Protein AF-A0A9Q5ZB01-F1 (afdb_monomer)

Secondary structure (DSSP, 8-state):
------TT----TT-S--TT-EEEEEEEEEEEEEETTEEEEEEEEEEEHHHHTTSEEPHHHHHHTGGGS-S-TTS-TTBGGGG-S-B-S---HHHHHHHT-----TTHHHHHHHHHHHHHHHHHHHHHHHHHHHHHHHHHHHHTSTHHHHHHTT-GGGS-HHHHHHHHHHHHHHHTTSSS-TT---S-GGGTS---S-S----EE---TTSGGGTTHHHHHHHTT-EEEEEEETTEEEEEESS---SBHHHHHHTEEEEEESS-SS-EEEEE---TT----EEEEEEE-PPPPPTTTS-HHHHHHHHT--SBSSSS-SB-B-TTT-PBP-SGGGGSSSSS-TTTT--

Structure (mmCIF, N/CA/C/O backbone):
data_AF-A0A9Q5ZB01-F1
#
_entry.id   AF-A0A9Q5ZB01-F1
#
loop_
_atom_site.group_PDB
_atom_site.id
_atom_site.type_symbol
_atom_site.label_atom_id
_atom_site.label_alt_id
_atom_site.label_comp_id
_atom_site.label_asym_id
_atom_site.label_entity_id
_atom_site.label_seq_id
_atom_site.pdbx_PDB_ins_code
_atom_site.Cartn_x
_atom_site.Cartn_y
_atom_site.Cartn_z
_atom_site.occupancy
_atom_site.B_iso_or_equiv
_atom_site.auth_seq_id
_atom_site.auth_comp_id
_atom_site.auth_asym_id
_atom_site.auth_atom_id
_atom_site.pdbx_PDB_model_num
ATOM 1 N N . MET A 1 1 ? 24.618 25.279 -5.103 1.00 24.50 1 MET A N 1
ATOM 2 C CA . MET A 1 1 ? 24.609 24.776 -6.491 1.00 24.50 1 MET A CA 1
ATOM 3 C C . MET A 1 1 ? 23.261 24.120 -6.696 1.00 24.50 1 MET A C 1
ATOM 5 O O . MET A 1 1 ? 22.989 23.137 -6.026 1.00 24.50 1 MET A O 1
ATOM 9 N N . GLU A 1 2 ? 22.394 24.730 -7.501 1.00 22.95 2 GLU A N 1
ATOM 10 C CA . GLU A 1 2 ? 21.085 24.167 -7.847 1.00 22.95 2 GLU A CA 1
ATOM 11 C C . GLU A 1 2 ? 21.295 23.010 -8.826 1.00 22.95 2 GLU A C 1
ATOM 13 O O . GLU A 1 2 ? 21.710 23.214 -9.966 1.00 22.95 2 GLU A O 1
ATOM 18 N N . THR A 1 3 ? 21.063 21.781 -8.373 1.00 26.02 3 THR A N 1
ATOM 19 C CA . THR A 1 3 ? 20.962 20.619 -9.255 1.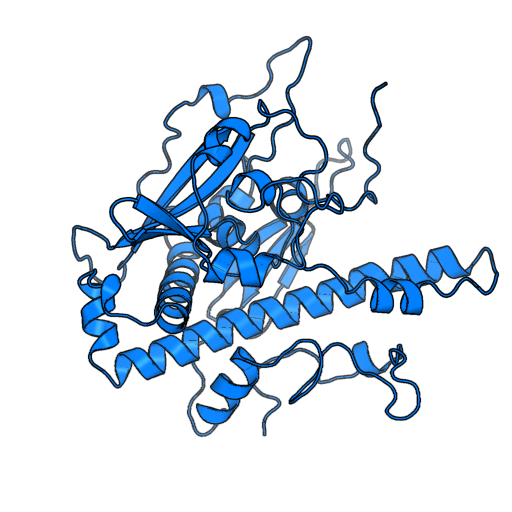00 26.02 3 THR A CA 1
ATOM 20 C C . THR A 1 3 ? 19.593 20.652 -9.922 1.00 26.02 3 THR A C 1
ATOM 22 O O . THR A 1 3 ? 18.575 20.382 -9.287 1.00 26.02 3 THR A O 1
ATOM 25 N N . SER A 1 4 ? 19.576 21.024 -11.201 1.00 25.14 4 SER A N 1
ATOM 26 C CA . SER A 1 4 ? 18.435 20.831 -12.095 1.00 25.14 4 SER A CA 1
ATOM 27 C C . SER A 1 4 ? 18.066 19.347 -12.112 1.00 25.14 4 SER A C 1
ATOM 29 O O . SER A 1 4 ? 18.802 18.550 -12.687 1.00 25.14 4 SER A O 1
ATOM 31 N N . LEU A 1 5 ? 16.938 18.988 -11.495 1.00 28.09 5 LEU A N 1
ATOM 32 C CA . LEU A 1 5 ? 16.333 17.662 -11.622 1.00 28.09 5 LEU A CA 1
ATOM 33 C C . LEU A 1 5 ? 15.994 17.432 -13.098 1.00 28.09 5 LEU A C 1
ATOM 35 O O . LEU A 1 5 ? 15.099 18.075 -13.647 1.00 28.09 5 LEU A O 1
ATOM 39 N N . THR A 1 6 ? 16.735 16.547 -13.753 1.00 25.59 6 THR A N 1
ATOM 40 C CA . THR A 1 6 ? 16.313 16.005 -15.048 1.00 25.59 6 THR A CA 1
ATOM 41 C C . THR A 1 6 ? 15.258 14.925 -14.804 1.00 25.59 6 THR A C 1
ATOM 43 O O . THR A 1 6 ? 15.234 14.311 -13.739 1.00 25.59 6 THR A O 1
ATOM 46 N N . SER A 1 7 ? 14.359 14.690 -15.765 1.00 31.77 7 SER A N 1
ATOM 47 C CA . SER A 1 7 ? 13.210 13.770 -15.644 1.00 31.77 7 SER A CA 1
ATOM 48 C C . SER A 1 7 ? 13.572 12.288 -15.443 1.00 31.77 7 SER A C 1
ATOM 50 O O . SER A 1 7 ? 12.697 11.432 -15.525 1.00 31.77 7 SER A O 1
ATOM 52 N N . THR A 1 8 ? 14.850 11.980 -15.238 1.00 32.47 8 THR A N 1
ATOM 53 C CA . THR A 1 8 ? 15.431 10.638 -15.151 1.00 32.47 8 THR A CA 1
ATOM 54 C C . THR A 1 8 ? 16.109 10.354 -13.812 1.00 32.47 8 THR A C 1
ATOM 56 O O . THR A 1 8 ? 16.526 9.221 -13.586 1.00 32.47 8 THR A O 1
ATOM 59 N N . ASP A 1 9 ? 16.227 11.335 -12.910 1.00 33.84 9 ASP A N 1
ATOM 60 C CA . ASP A 1 9 ? 16.800 11.078 -11.588 1.00 33.84 9 ASP A CA 1
ATOM 61 C C . ASP A 1 9 ? 15.775 10.352 -10.710 1.00 33.84 9 ASP A C 1
ATOM 63 O O . ASP A 1 9 ? 14.789 10.935 -10.252 1.00 33.84 9 ASP A O 1
ATOM 67 N N . LEU A 1 10 ? 16.015 9.058 -10.482 1.00 48.88 10 LEU A N 1
ATOM 68 C CA . LEU A 1 10 ? 15.254 8.256 -9.530 1.00 48.88 10 LEU A CA 1
ATOM 69 C C . LEU A 1 10 ? 15.299 8.944 -8.166 1.00 48.88 10 LEU A C 1
ATOM 71 O O . LEU A 1 10 ? 16.382 9.171 -7.613 1.00 48.88 10 LEU A O 1
ATOM 75 N N . LEU A 1 11 ? 14.119 9.265 -7.626 1.00 58.03 11 LEU A N 1
ATOM 76 C CA . LEU A 1 11 ? 14.005 9.686 -6.236 1.00 58.03 11 LEU A CA 1
ATOM 77 C C . LEU A 1 11 ? 14.697 8.621 -5.362 1.00 58.03 11 LEU A C 1
ATOM 79 O O . LEU A 1 11 ? 14.609 7.433 -5.662 1.00 58.03 11 LEU A O 1
ATOM 83 N N . LYS A 1 12 ? 15.429 9.032 -4.324 1.00 55.00 12 LYS A N 1
ATOM 84 C CA . LYS A 1 12 ? 16.027 8.155 -3.302 1.00 55.00 12 LYS A CA 1
ATOM 85 C C . LYS A 1 12 ? 15.290 8.355 -1.964 1.00 55.00 12 LYS A C 1
ATOM 87 O O . LYS A 1 12 ? 14.855 9.474 -1.673 1.00 55.00 12 LYS A O 1
ATOM 92 N N . PRO A 1 13 ? 15.137 7.317 -1.125 1.00 50.03 13 PRO A N 1
ATOM 93 C CA . PRO A 1 13 ? 14.554 7.470 0.196 1.00 50.03 13 PRO A CA 1
ATOM 94 C C . PRO A 1 13 ? 15.561 8.279 1.005 1.00 50.03 13 PRO A C 1
ATOM 96 O O . PRO A 1 13 ? 16.772 8.078 0.892 1.00 50.03 13 PRO A O 1
ATOM 99 N N . GLY A 1 14 ? 15.093 9.285 1.735 1.00 48.69 14 GLY A N 1
ATOM 100 C CA . GLY A 1 14 ? 16.003 10.210 2.402 1.00 48.69 14 GLY A CA 1
ATOM 101 C C . GLY A 1 14 ? 16.935 10.992 1.462 1.00 48.69 14 GLY A C 1
ATOM 102 O O . GLY A 1 14 ? 17.855 11.634 1.971 1.00 48.69 14 GLY A O 1
ATOM 103 N N . GLN A 1 15 ? 16.702 11.002 0.133 1.00 57.91 15 GLN A N 1
ATOM 104 C CA . GLN A 1 15 ? 17.342 11.966 -0.770 1.00 57.91 15 GLN A CA 1
ATOM 105 C C . GLN A 1 15 ? 17.131 13.349 -0.173 1.00 57.91 15 GLN A C 1
ATOM 107 O O . GLN A 1 15 ? 16.024 13.658 0.262 1.00 57.91 15 GLN A O 1
ATOM 112 N N . TRP A 1 16 ? 18.215 14.115 -0.070 1.00 51.94 16 TRP A N 1
ATOM 113 C CA . TRP A 1 16 ? 18.354 15.283 0.793 1.00 51.94 16 TRP A CA 1
ATOM 114 C C . TRP A 1 16 ? 17.329 16.379 0.487 1.00 51.94 16 TRP A C 1
ATOM 116 O O . TRP A 1 16 ? 17.615 17.380 -0.164 1.00 51.94 16 TRP A O 1
ATOM 126 N N . TYR A 1 17 ? 16.129 16.192 1.013 1.00 60.47 17 TYR A N 1
ATOM 127 C CA . TYR A 1 17 ? 15.120 17.212 1.146 1.00 60.47 17 TYR A CA 1
ATOM 128 C C . TYR A 1 17 ? 15.146 17.665 2.597 1.00 60.47 17 TYR A C 1
ATOM 130 O O . TYR A 1 17 ? 15.057 16.844 3.517 1.00 60.47 17 TYR A O 1
ATOM 138 N N . ASP A 1 18 ? 15.325 18.974 2.763 1.00 70.38 18 ASP A N 1
ATOM 139 C CA . ASP A 1 18 ? 15.369 19.683 4.039 1.00 70.38 18 ASP A CA 1
ATOM 140 C C . ASP A 1 18 ? 14.265 19.166 4.976 1.00 70.38 18 ASP A C 1
ATOM 142 O O . ASP A 1 18 ? 13.160 18.854 4.515 1.00 70.38 18 ASP A O 1
ATOM 146 N N . ASP A 1 19 ? 14.541 19.096 6.281 1.00 81.56 19 ASP A N 1
ATOM 147 C CA . ASP A 1 19 ? 13.540 18.789 7.309 1.00 81.56 19 ASP A CA 1
ATOM 148 C C . ASP A 1 19 ? 12.310 19.698 7.179 1.00 81.56 19 ASP A C 1
ATOM 150 O O . ASP A 1 19 ? 11.220 19.307 7.586 1.00 81.56 19 ASP A O 1
ATOM 154 N N . GLU A 1 20 ? 12.474 20.865 6.555 1.00 80.94 20 GLU A N 1
ATOM 155 C CA . GLU A 1 20 ? 11.443 21.845 6.216 1.00 80.94 20 GLU A CA 1
ATOM 156 C C . GLU A 1 20 ? 10.550 21.494 5.010 1.00 80.94 20 GLU A C 1
ATOM 158 O O . GLU A 1 20 ? 9.597 22.226 4.723 1.00 80.94 20 GLU A O 1
ATOM 163 N N . THR A 1 21 ? 10.840 20.408 4.294 1.00 80.81 21 THR A N 1
ATOM 164 C CA . THR A 1 21 ? 10.078 19.951 3.121 1.00 80.81 21 THR A CA 1
ATOM 165 C C . THR A 1 21 ? 8.756 19.338 3.564 1.00 80.81 21 THR A C 1
ATOM 167 O O . THR A 1 21 ? 8.726 18.500 4.466 1.00 80.81 21 THR A O 1
ATOM 170 N N . TYR A 1 22 ? 7.659 19.736 2.920 1.00 84.19 22 TYR A N 1
ATOM 171 C CA . TYR A 1 22 ? 6.326 19.228 3.243 1.00 84.19 22 TYR A CA 1
ATOM 172 C C . TYR A 1 22 ? 6.008 17.923 2.514 1.00 84.19 22 TYR A C 1
ATOM 174 O O . TYR A 1 22 ? 6.221 17.817 1.302 1.00 84.19 22 TYR A O 1
ATOM 182 N N . TYR A 1 23 ? 5.423 16.991 3.267 1.00 86.62 23 TYR A N 1
ATOM 183 C CA . TYR A 1 23 ? 4.930 15.696 2.805 1.00 86.62 23 TYR A CA 1
ATOM 184 C C . TYR A 1 23 ? 3.515 15.435 3.324 1.00 86.62 23 TYR A C 1
ATOM 186 O O . TYR A 1 23 ? 3.071 16.057 4.294 1.00 86.62 23 TYR A O 1
ATOM 194 N N . GLN A 1 24 ? 2.837 14.485 2.684 1.00 88.31 24 GLN A N 1
ATOM 195 C CA . GLN A 1 24 ? 1.539 13.956 3.086 1.00 88.31 24 GLN A CA 1
ATOM 196 C C . GLN A 1 24 ? 1.651 12.477 3.441 1.00 88.31 24 GLN A C 1
ATOM 198 O O . GLN A 1 24 ? 2.325 11.719 2.747 1.00 88.31 24 GLN A O 1
ATOM 203 N N . ILE A 1 25 ? 0.938 12.076 4.489 1.00 92.44 25 ILE A N 1
ATOM 204 C CA . ILE A 1 25 ? 0.623 10.675 4.772 1.00 92.44 25 ILE A CA 1
ATOM 205 C C . ILE A 1 25 ? -0.879 10.532 5.009 1.00 92.44 25 ILE A C 1
ATOM 207 O O . ILE A 1 25 ? -1.561 11.501 5.354 1.00 92.44 25 ILE A O 1
ATOM 211 N N . LEU A 1 26 ? -1.388 9.319 4.846 1.00 92.69 26 LEU A N 1
ATOM 212 C CA . LEU A 1 26 ? -2.739 8.933 5.217 1.00 92.69 26 LEU A CA 1
ATOM 213 C C . LEU A 1 26 ? -2.687 8.204 6.562 1.00 92.69 26 LEU A C 1
ATOM 215 O O . LEU A 1 26 ? -2.077 7.144 6.656 1.00 92.69 26 LEU A O 1
ATOM 219 N N . LEU A 1 27 ? -3.333 8.753 7.585 1.00 93.56 27 LEU A N 1
ATOM 220 C CA . LEU A 1 27 ? -3.608 8.034 8.825 1.00 93.56 27 LEU A CA 1
ATOM 221 C C . LEU A 1 27 ? -4.999 7.425 8.757 1.00 93.56 27 LEU A C 1
ATOM 223 O O . LEU A 1 27 ? -5.961 8.102 8.383 1.00 93.56 27 LEU A O 1
ATOM 227 N N . VAL A 1 28 ? -5.096 6.154 9.118 1.00 93.38 28 VAL A N 1
ATOM 228 C CA . VAL A 1 28 ? -6.340 5.399 9.119 1.00 93.38 28 VAL A CA 1
ATOM 229 C C . VAL A 1 28 ? -6.638 4.917 10.530 1.00 93.38 28 VAL A C 1
ATOM 231 O O . VAL A 1 28 ? -5.765 4.392 11.215 1.00 93.38 28 VAL A O 1
ATOM 234 N N . ALA A 1 29 ? -7.886 5.087 10.947 1.00 92.88 29 ALA A N 1
ATOM 235 C CA . ALA A 1 29 ? -8.386 4.653 12.240 1.00 92.88 29 ALA A CA 1
ATOM 236 C C . ALA A 1 29 ? -9.750 3.960 12.090 1.00 92.88 29 ALA A C 1
ATOM 238 O O . ALA A 1 29 ? -10.445 4.158 11.082 1.00 92.88 29 ALA A O 1
ATOM 239 N N . PRO A 1 30 ? -10.182 3.174 13.089 1.00 91.50 30 PRO A N 1
ATOM 240 C CA . PRO A 1 30 ? -11.557 2.714 13.160 1.00 91.50 30 PRO A CA 1
ATOM 241 C C . PRO A 1 30 ? -12.543 3.880 13.184 1.00 91.50 30 PRO A C 1
ATOM 243 O O . PRO A 1 30 ? -12.348 4.870 13.891 1.00 91.50 30 PRO A O 1
ATOM 246 N N . ARG A 1 31 ? -13.656 3.751 12.460 1.00 85.44 31 ARG A N 1
ATOM 247 C CA . ARG A 1 31 ? -14.698 4.779 12.481 1.00 85.44 31 ARG A CA 1
ATOM 248 C C . ARG A 1 31 ? -15.446 4.749 13.816 1.00 85.44 31 ARG A C 1
ATOM 250 O O . ARG A 1 31 ? -16.083 3.756 14.153 1.00 85.44 31 ARG A O 1
ATOM 257 N N . GLN A 1 32 ? -15.470 5.874 14.532 1.00 79.62 32 GLN A N 1
ATOM 258 C CA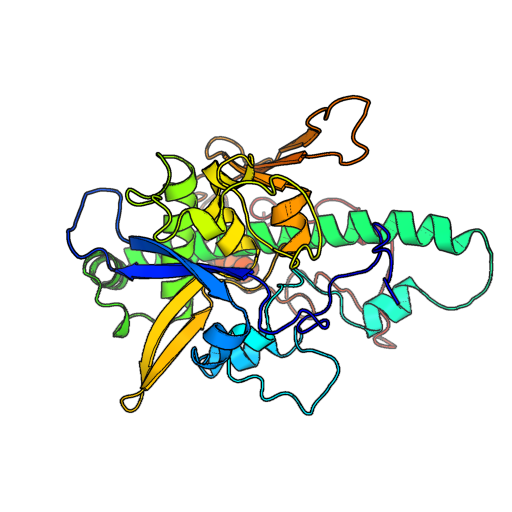 . GLN A 1 32 ? -16.161 5.971 15.829 1.00 79.62 32 GLN A CA 1
ATOM 259 C C . GLN A 1 32 ? -17.688 5.789 15.731 1.00 79.62 32 GLN A C 1
ATOM 261 O O . GLN A 1 32 ? -18.330 5.329 16.673 1.00 79.62 32 GLN A O 1
ATOM 266 N N . LYS A 1 33 ? -18.291 6.167 14.595 1.00 77.62 33 LYS A N 1
ATOM 267 C CA . LYS A 1 33 ? -19.731 6.021 14.329 1.00 77.62 33 LYS A CA 1
ATOM 268 C C . LYS A 1 33 ? -19.961 5.061 13.171 1.00 77.62 33 LYS A C 1
ATOM 270 O O . LYS A 1 33 ? -19.734 5.431 12.015 1.00 77.62 33 LYS A O 1
ATOM 275 N N . ILE A 1 34 ? -20.470 3.867 13.474 1.00 69.38 34 ILE A N 1
ATOM 276 C CA . ILE A 1 34 ? -20.795 2.848 12.470 1.00 69.38 34 ILE A CA 1
ATOM 277 C C . ILE A 1 34 ? -21.810 3.434 11.485 1.00 69.38 34 ILE A C 1
ATOM 279 O O . ILE A 1 34 ? -22.924 3.803 11.849 1.00 69.38 34 ILE A O 1
ATOM 283 N N . THR A 1 35 ? -21.397 3.569 10.228 1.00 69.62 35 THR A N 1
ATOM 284 C CA . THR A 1 35 ? -22.263 3.947 9.110 1.00 69.62 35 THR A CA 1
ATOM 285 C C . THR A 1 35 ? -22.169 2.828 8.088 1.00 69.62 35 THR A C 1
ATOM 287 O O . THR A 1 35 ? -21.068 2.395 7.750 1.00 69.62 35 THR A O 1
ATOM 290 N N . GLU A 1 36 ? -23.306 2.327 7.616 1.00 68.69 36 GLU A N 1
ATOM 291 C CA . GLU A 1 36 ? -23.312 1.224 6.658 1.00 68.69 36 GLU A CA 1
ATOM 292 C C . GLU A 1 36 ? -22.509 1.594 5.399 1.00 68.69 36 GLU A C 1
ATOM 294 O O . GLU A 1 36 ? -22.697 2.659 4.806 1.00 68.69 36 GLU A O 1
ATOM 299 N N . GLY A 1 37 ? -21.564 0.727 5.024 1.00 69.62 37 GLY A N 1
ATOM 300 C CA . GLY A 1 37 ? -20.697 0.928 3.862 1.00 69.62 37 GLY A CA 1
ATOM 301 C C . GLY A 1 37 ? -19.526 1.902 4.053 1.00 69.62 37 GLY A C 1
ATOM 302 O O . GLY A 1 37 ? -18.907 2.259 3.052 1.00 69.62 37 GLY A O 1
ATOM 303 N N . LYS A 1 38 ? -19.220 2.341 5.284 1.00 78.81 38 LYS A N 1
ATOM 304 C CA . LYS A 1 38 ? -17.982 3.069 5.624 1.00 78.81 38 LYS A CA 1
ATOM 305 C C . LYS A 1 38 ? -17.466 2.625 7.003 1.00 78.81 38 LYS A C 1
ATOM 307 O O . LYS A 1 38 ? -18.045 3.023 8.014 1.00 78.81 38 LYS A O 1
ATOM 312 N N . TYR A 1 39 ? -16.373 1.858 7.057 1.00 88.06 39 TYR A N 1
ATOM 313 C CA . TYR A 1 39 ? -15.875 1.266 8.318 1.00 88.06 39 TYR A CA 1
ATOM 314 C C . TYR A 1 39 ? -14.574 1.865 8.863 1.00 88.06 39 TYR A C 1
ATOM 316 O O . TYR A 1 39 ? -14.264 1.682 10.038 1.00 88.06 39 TYR A O 1
ATOM 324 N N . ILE A 1 40 ? -13.850 2.634 8.050 1.00 89.69 40 ILE A N 1
ATOM 325 C CA . ILE A 1 40 ? -12.645 3.356 8.478 1.00 89.69 40 ILE A CA 1
ATOM 326 C C . ILE A 1 40 ? -12.875 4.869 8.464 1.00 89.69 40 ILE A C 1
ATOM 328 O O . ILE A 1 40 ? -13.749 5.389 7.759 1.00 89.69 40 ILE A O 1
ATOM 332 N N . GLU A 1 41 ? -12.063 5.566 9.242 1.00 88.06 41 GLU A N 1
ATOM 333 C CA . GLU A 1 41 ? -11.821 6.997 9.144 1.00 88.06 41 GLU A CA 1
ATOM 334 C C . GLU A 1 41 ? -10.414 7.213 8.586 1.00 88.06 41 GLU A C 1
ATOM 336 O O . GLU A 1 41 ? -9.465 6.551 8.996 1.00 88.06 41 GLU A O 1
ATOM 341 N N . ALA A 1 42 ? -10.289 8.115 7.617 1.00 86.69 42 ALA A N 1
ATOM 342 C CA . ALA A 1 42 ? -9.043 8.397 6.920 1.00 86.69 42 ALA A CA 1
ATOM 343 C C . ALA A 1 42 ? -8.749 9.896 7.018 1.00 86.69 42 ALA A C 1
ATOM 345 O O . ALA A 1 42 ? -9.579 10.719 6.629 1.00 86.69 42 ALA A O 1
ATOM 346 N N . THR A 1 43 ? -7.563 10.240 7.510 1.00 87.06 43 THR A N 1
ATOM 347 C CA . THR A 1 43 ? -7.108 11.618 7.714 1.00 87.06 43 THR A CA 1
ATOM 348 C C . THR A 1 43 ? -5.803 11.839 6.970 1.00 87.06 43 THR A C 1
ATOM 350 O O . THR A 1 43 ? -4.842 11.098 7.165 1.00 87.06 43 THR A O 1
ATOM 353 N N . ILE A 1 44 ? -5.731 12.879 6.139 1.00 86.19 44 ILE A N 1
ATOM 354 C CA . ILE A 1 44 ? -4.457 13.279 5.535 1.00 86.19 44 ILE A CA 1
ATOM 355 C C . ILE A 1 44 ? -3.720 14.196 6.487 1.00 86.19 44 ILE A C 1
ATOM 357 O O . ILE A 1 44 ? -4.196 15.277 6.839 1.00 86.19 44 ILE A O 1
ATOM 361 N N . VAL A 1 45 ? -2.524 13.767 6.861 1.00 87.75 45 VAL A N 1
ATOM 362 C CA . VAL A 1 45 ? -1.620 14.541 7.694 1.00 87.75 45 VAL A CA 1
ATOM 363 C C . VAL A 1 45 ? -0.560 15.162 6.808 1.00 87.75 45 VAL A C 1
ATOM 365 O O . VAL A 1 45 ? 0.223 14.461 6.171 1.00 87.75 45 VAL A O 1
ATOM 368 N N . THR A 1 46 ? -0.519 16.491 6.820 1.00 86.75 46 THR A N 1
ATOM 369 C CA . THR A 1 46 ? 0.490 17.271 6.106 1.00 86.75 46 THR A CA 1
ATOM 370 C C . THR A 1 46 ? 1.381 17.969 7.100 1.00 86.75 46 THR A C 1
ATOM 372 O O . THR A 1 46 ? 0.927 18.829 7.854 1.00 86.75 46 THR A O 1
ATOM 375 N N . LYS A 1 47 ? 2.650 17.582 7.100 1.00 86.94 47 LYS A N 1
ATOM 376 C CA . LYS A 1 47 ? 3.665 18.088 8.019 1.00 86.94 47 LYS A CA 1
ATOM 377 C C . LYS A 1 47 ? 4.992 18.225 7.289 1.00 86.94 47 LYS A C 1
ATOM 379 O O . LYS A 1 47 ? 5.179 17.703 6.184 1.00 86.94 47 LYS A O 1
ATOM 384 N N . LYS A 1 48 ? 5.915 18.941 7.912 1.00 87.19 48 LYS A N 1
ATOM 385 C CA . LYS A 1 48 ? 7.310 18.965 7.491 1.00 87.19 48 LYS A CA 1
ATOM 386 C C . LYS A 1 48 ? 7.968 17.620 7.797 1.00 87.19 48 LYS A C 1
ATOM 388 O O . LYS A 1 48 ? 7.632 16.965 8.785 1.00 87.19 48 LYS A O 1
ATOM 393 N N . ARG A 1 49 ? 8.950 17.221 6.992 1.00 86.50 49 ARG A N 1
ATOM 394 C CA . ARG A 1 49 ? 9.691 15.960 7.161 1.00 86.50 49 ARG A CA 1
ATOM 395 C C . ARG A 1 49 ? 10.254 15.786 8.571 1.00 86.50 49 ARG A C 1
ATOM 397 O O . ARG A 1 49 ? 10.105 14.715 9.152 1.00 86.50 49 ARG A O 1
ATOM 404 N N . GLY A 1 50 ? 10.843 16.838 9.141 1.00 87.25 50 GLY A N 1
ATOM 405 C CA . GLY A 1 50 ? 11.417 16.801 10.489 1.00 87.25 50 GLY A CA 1
ATOM 406 C C . GLY A 1 50 ? 10.396 16.456 11.579 1.00 87.25 50 GLY A C 1
ATOM 407 O O . GLY A 1 50 ? 10.742 15.840 12.584 1.00 87.25 50 GLY A O 1
ATOM 408 N N . GLU A 1 51 ? 9.117 16.775 11.373 1.00 90.44 51 GLU A N 1
ATOM 409 C CA . GLU A 1 51 ? 8.045 16.460 12.323 1.00 90.44 51 GLU A CA 1
ATOM 410 C C . GLU A 1 51 ? 7.655 14.975 12.281 1.00 90.44 51 GLU A C 1
ATOM 412 O O . GLU A 1 51 ? 7.261 14.408 13.304 1.00 90.44 51 GLU A O 1
ATOM 417 N N . PHE A 1 52 ? 7.826 14.317 11.130 1.00 91.44 52 PHE A N 1
ATOM 418 C CA . PHE A 1 52 ? 7.608 12.876 10.986 1.00 91.44 52 PHE A CA 1
ATOM 419 C C . PHE A 1 52 ? 8.686 12.028 11.674 1.00 91.44 52 PHE A C 1
ATOM 421 O O . PHE A 1 52 ? 8.443 10.853 11.929 1.00 91.44 52 PHE A O 1
ATOM 428 N N . LYS A 1 53 ? 9.829 12.607 12.078 1.00 90.19 53 LYS A N 1
ATOM 429 C CA . LYS A 1 53 ? 10.870 11.893 12.850 1.00 90.19 53 LYS A CA 1
ATOM 430 C C . LYS A 1 53 ? 10.367 11.377 14.201 1.00 90.19 53 LYS A C 1
ATOM 432 O O . LYS A 1 53 ? 10.915 10.426 14.738 1.00 90.19 53 LYS A O 1
ATOM 437 N N . LYS A 1 54 ? 9.313 12.001 14.740 1.00 91.12 54 LYS A N 1
ATOM 438 C CA . LYS A 1 54 ? 8.657 11.600 15.994 1.00 91.12 54 LYS A CA 1
ATOM 439 C C . LYS A 1 54 ? 7.672 10.435 15.827 1.00 91.12 54 LYS A C 1
ATOM 441 O O . LYS A 1 54 ? 7.167 9.942 16.824 1.00 91.12 54 LYS A O 1
ATOM 446 N N . HIS A 1 55 ? 7.348 10.052 14.591 1.00 93.88 55 HIS A N 1
ATOM 447 C CA . HIS A 1 55 ? 6.364 9.011 14.295 1.00 93.88 55 HIS A CA 1
ATOM 448 C C . HIS A 1 55 ? 7.135 7.715 14.049 1.00 93.88 55 HIS A C 1
ATOM 450 O O . HIS A 1 55 ? 7.661 7.500 12.951 1.00 93.88 55 HIS A O 1
ATOM 456 N N . LEU A 1 56 ? 7.284 6.919 15.108 1.00 94.94 56 LEU A N 1
ATOM 457 C CA . LEU A 1 56 ? 8.080 5.698 15.085 1.00 94.94 56 LEU A CA 1
ATOM 458 C C . LEU A 1 56 ? 7.336 4.581 14.355 1.00 94.94 56 LEU A C 1
ATOM 460 O O . LEU A 1 56 ? 6.132 4.425 14.512 1.00 94.94 56 LEU A O 1
ATOM 464 N N . LEU A 1 57 ? 8.047 3.802 13.555 1.00 94.38 57 LEU A N 1
ATOM 465 C CA . LEU A 1 57 ? 7.518 2.649 12.840 1.00 94.38 57 LEU A CA 1
ATOM 466 C C . LEU A 1 57 ? 7.575 1.415 13.729 1.00 94.38 57 LEU A C 1
ATOM 468 O O . LEU A 1 57 ? 8.538 1.237 14.476 1.00 94.38 57 LEU A O 1
ATOM 472 N N . ASP A 1 58 ? 6.592 0.531 13.616 1.00 94.31 58 ASP A N 1
ATOM 473 C CA . ASP A 1 58 ? 6.657 -0.765 14.288 1.00 94.31 58 ASP A CA 1
ATOM 474 C C . ASP A 1 58 ? 7.714 -1.686 13.642 1.00 94.31 58 ASP A C 1
ATOM 476 O O . ASP A 1 58 ? 8.157 -1.482 12.506 1.00 94.31 58 ASP A O 1
ATOM 480 N N . LYS A 1 59 ? 8.116 -2.742 14.359 1.00 91.31 59 LYS A N 1
ATOM 481 C CA . LYS A 1 59 ? 9.185 -3.654 13.909 1.00 91.31 59 LYS A CA 1
ATOM 482 C C . LYS A 1 59 ? 8.880 -4.331 12.572 1.00 91.31 59 LYS A C 1
ATOM 484 O O . LYS A 1 59 ? 9.798 -4.508 11.772 1.00 91.31 59 LYS A O 1
ATOM 489 N N . LYS A 1 60 ? 7.619 -4.704 12.317 1.00 92.00 60 LYS A N 1
ATOM 490 C CA . LYS A 1 60 ? 7.237 -5.379 11.069 1.00 92.00 60 LYS A CA 1
ATOM 491 C C . LYS A 1 60 ? 7.371 -4.423 9.885 1.00 92.00 60 LYS A C 1
ATOM 493 O O . LYS A 1 60 ? 7.958 -4.799 8.872 1.00 92.00 60 LYS A O 1
ATOM 498 N N . THR A 1 61 ? 6.931 -3.171 10.031 1.00 92.75 61 THR A N 1
ATOM 499 C CA . THR A 1 61 ? 7.129 -2.150 8.990 1.00 92.75 61 THR A CA 1
ATOM 500 C C . THR A 1 61 ? 8.610 -1.868 8.739 1.00 92.75 61 THR A C 1
ATOM 502 O O . THR A 1 61 ? 9.027 -1.830 7.584 1.00 92.75 61 THR A O 1
ATOM 505 N N . GLN A 1 62 ? 9.428 -1.733 9.790 1.00 90.25 62 GLN A N 1
ATOM 506 C CA . GLN A 1 62 ? 10.878 -1.525 9.640 1.00 90.25 62 GLN A CA 1
ATOM 507 C C . GLN A 1 62 ? 11.545 -2.661 8.852 1.00 90.25 62 GLN A C 1
ATOM 509 O O . GLN A 1 62 ? 12.383 -2.409 7.987 1.00 90.25 62 GLN A O 1
ATOM 514 N N . GLN A 1 63 ? 11.159 -3.910 9.124 1.00 88.44 63 GLN A N 1
ATOM 515 C CA . GLN A 1 63 ? 11.695 -5.069 8.415 1.00 88.44 63 GLN A CA 1
ATOM 516 C C . GLN A 1 63 ? 11.294 -5.072 6.937 1.00 88.44 63 GLN A C 1
ATOM 518 O O . GLN A 1 63 ? 12.145 -5.308 6.082 1.00 88.44 63 GLN A O 1
ATOM 523 N N . ASN A 1 64 ? 10.027 -4.781 6.635 1.00 87.75 64 ASN A N 1
ATOM 524 C C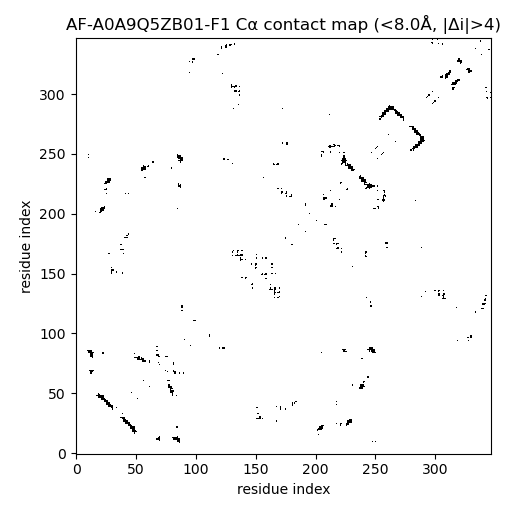A . ASN A 1 64 ? 9.531 -4.773 5.259 1.00 87.75 64 ASN A CA 1
ATOM 525 C C . ASN A 1 64 ? 10.119 -3.624 4.427 1.00 87.75 64 ASN A C 1
ATOM 527 O O . ASN A 1 64 ? 10.324 -3.773 3.227 1.00 87.75 64 ASN A O 1
ATOM 531 N N . LEU A 1 65 ? 10.429 -2.492 5.064 1.00 85.56 65 LEU A N 1
ATOM 532 C CA . LEU A 1 65 ? 10.997 -1.323 4.396 1.00 85.56 65 LEU A CA 1
ATOM 533 C C . LEU A 1 65 ? 12.527 -1.332 4.305 1.00 85.56 65 LEU A C 1
ATOM 535 O O . LEU A 1 65 ? 13.115 -0.373 3.805 1.00 85.56 65 LEU A O 1
ATOM 539 N N . ARG A 1 66 ? 13.192 -2.398 4.758 1.00 78.88 66 ARG A N 1
ATOM 540 C CA . ARG A 1 66 ? 14.658 -2.487 4.763 1.00 78.88 66 ARG A CA 1
ATOM 541 C C . ARG A 1 66 ? 15.272 -2.300 3.372 1.00 78.88 66 ARG A C 1
ATOM 543 O O . ARG A 1 66 ? 16.279 -1.613 3.246 1.00 78.88 66 ARG A O 1
ATOM 550 N N . ASP A 1 67 ? 14.641 -2.848 2.339 1.00 74.31 67 ASP A N 1
ATOM 551 C CA . ASP A 1 67 ? 15.145 -2.764 0.960 1.00 74.31 67 ASP A CA 1
ATOM 552 C C . ASP A 1 67 ? 14.844 -1.406 0.297 1.00 74.31 67 ASP A C 1
ATOM 554 O O . ASP A 1 67 ? 15.405 -1.067 -0.743 1.00 74.31 67 ASP A O 1
ATOM 558 N N . TYR A 1 68 ? 14.000 -0.592 0.937 1.00 72.44 68 TYR A N 1
ATOM 559 C CA . TYR A 1 68 ? 13.668 0.779 0.545 1.00 72.44 68 TYR A CA 1
ATOM 560 C C . TYR A 1 68 ? 14.482 1.811 1.333 1.00 72.44 68 TYR A C 1
ATOM 562 O O . TYR A 1 68 ? 14.095 2.977 1.410 1.00 72.44 68 TYR A O 1
ATOM 570 N N . SER A 1 69 ? 15.566 1.389 1.981 1.00 63.91 69 SER A N 1
ATOM 571 C CA . SER A 1 69 ? 16.365 2.237 2.857 1.00 63.91 69 SER A CA 1
ATOM 572 C C . SER A 1 69 ? 17.352 3.128 2.078 1.00 63.91 69 SER A C 1
ATOM 574 O O . SER A 1 69 ? 17.839 2.722 1.017 1.00 63.91 69 SER A O 1
ATOM 576 N N . PRO A 1 70 ? 17.674 4.349 2.560 1.00 56.25 70 PRO A N 1
ATOM 577 C CA . PRO A 1 70 ? 18.799 5.118 2.039 1.00 56.25 70 PRO A CA 1
ATOM 578 C C . PRO A 1 70 ? 20.105 4.313 2.136 1.00 56.25 70 PRO A C 1
ATOM 580 O O . PRO A 1 70 ? 20.298 3.544 3.067 1.00 56.25 70 PRO A O 1
ATOM 583 N N . ILE A 1 71 ? 21.027 4.545 1.199 1.00 52.94 71 ILE A N 1
ATOM 584 C CA . ILE A 1 71 ? 22.329 3.855 1.091 1.00 52.94 71 ILE A CA 1
ATOM 585 C C . ILE A 1 71 ? 23.268 4.143 2.291 1.00 52.94 71 ILE A C 1
ATOM 587 O O . ILE A 1 71 ? 24.280 3.468 2.442 1.00 52.94 71 ILE A O 1
ATOM 591 N N . ASP A 1 72 ? 22.940 5.116 3.149 1.00 55.00 72 ASP A N 1
ATOM 592 C CA . ASP A 1 72 ? 23.704 5.401 4.369 1.00 55.00 72 ASP A CA 1
ATOM 593 C C . ASP A 1 72 ? 23.166 4.591 5.559 1.00 55.00 72 ASP A C 1
ATOM 595 O O . ASP A 1 72 ? 22.127 4.927 6.136 1.00 55.00 72 ASP A O 1
ATOM 599 N N . ASP A 1 73 ? 23.937 3.577 5.961 1.00 51.59 73 ASP A N 1
ATOM 600 C CA . ASP A 1 73 ? 23.710 2.705 7.129 1.00 51.59 73 ASP A CA 1
ATOM 601 C C . ASP A 1 73 ? 23.651 3.462 8.483 1.00 51.59 73 ASP A C 1
ATOM 603 O O . ASP A 1 73 ? 23.294 2.881 9.508 1.00 51.59 73 ASP A O 1
ATOM 607 N N . ASP A 1 74 ? 23.980 4.760 8.505 1.00 48.88 74 ASP A N 1
ATOM 608 C CA . ASP A 1 74 ? 24.022 5.606 9.710 1.00 48.88 74 ASP A CA 1
ATOM 609 C C . ASP A 1 74 ? 22.671 6.259 10.074 1.00 48.88 74 ASP A C 1
ATOM 611 O O . ASP A 1 74 ? 22.541 6.900 11.125 1.00 48.88 74 ASP A O 1
ATOM 615 N N . ILE A 1 75 ? 21.639 6.134 9.233 1.00 58.94 75 ILE A N 1
ATOM 616 C CA . ILE A 1 75 ? 20.328 6.733 9.514 1.00 58.94 75 ILE A CA 1
ATOM 617 C C . ILE A 1 75 ? 19.493 5.762 10.345 1.00 58.94 75 ILE A C 1
ATOM 619 O O . ILE A 1 75 ? 19.112 4.693 9.892 1.00 58.94 75 ILE A O 1
ATOM 623 N N . ASN A 1 76 ? 19.122 6.166 11.559 1.00 65.50 76 ASN A N 1
ATOM 624 C CA . ASN A 1 76 ? 18.189 5.404 12.383 1.00 65.50 76 ASN A CA 1
ATOM 625 C C . ASN A 1 76 ? 16.826 5.234 11.660 1.00 65.50 76 ASN A C 1
ATOM 627 O O . ASN A 1 76 ? 16.010 6.159 11.626 1.00 65.50 76 ASN A O 1
ATOM 631 N N . HIS A 1 77 ? 16.569 4.057 11.076 1.00 73.88 77 HIS A N 1
ATOM 632 C CA . HIS A 1 77 ? 15.400 3.727 10.236 1.00 73.88 77 HIS A CA 1
ATOM 633 C C . HIS A 1 77 ? 14.087 3.531 11.015 1.00 73.88 77 HIS A C 1
ATOM 635 O O . HIS A 1 77 ? 13.160 2.860 10.571 1.00 73.88 77 HIS A O 1
ATOM 641 N N . GLN A 1 78 ? 13.990 4.129 12.195 1.00 86.62 78 GLN A N 1
ATOM 642 C CA . GLN A 1 78 ? 12.885 3.908 13.119 1.00 86.62 78 GLN A CA 1
ATOM 643 C C . GLN A 1 78 ? 11.669 4.793 12.860 1.00 86.62 78 GLN A C 1
ATOM 645 O O . GLN A 1 78 ? 10.678 4.617 13.550 1.00 86.62 78 GLN A O 1
ATOM 650 N N . SER A 1 79 ? 11.705 5.746 11.922 1.00 90.94 79 SER A N 1
ATOM 651 C CA . SER A 1 79 ? 10.619 6.724 11.747 1.00 90.94 79 SER A CA 1
ATOM 652 C C . SER A 1 79 ? 10.111 6.832 10.314 1.00 90.94 79 SER A C 1
ATOM 654 O O . SER A 1 79 ? 10.856 6.598 9.361 1.00 90.94 79 SER A O 1
ATOM 656 N N . ILE A 1 80 ? 8.863 7.290 10.163 1.00 91.81 80 ILE A N 1
ATOM 657 C CA . ILE A 1 80 ? 8.244 7.570 8.855 1.00 91.81 80 ILE A CA 1
ATOM 658 C C . ILE A 1 80 ? 9.131 8.504 8.010 1.00 91.81 80 ILE A C 1
ATOM 660 O O . ILE A 1 80 ? 9.282 8.295 6.809 1.00 91.81 80 ILE A O 1
ATOM 664 N N . ALA A 1 81 ? 9.772 9.507 8.625 1.00 89.25 81 ALA A N 1
ATOM 665 C CA . ALA A 1 81 ? 10.595 10.500 7.922 1.00 89.25 81 ALA A CA 1
ATOM 666 C C . ALA A 1 81 ? 11.783 9.912 7.135 1.00 89.25 81 ALA A C 1
ATOM 668 O O . ALA A 1 81 ? 12.284 10.568 6.213 1.00 89.25 81 ALA A O 1
ATOM 669 N N . CYS A 1 82 ? 12.244 8.709 7.495 1.00 85.44 82 CYS A N 1
ATOM 670 C CA . CYS A 1 82 ? 13.334 8.015 6.807 1.00 85.44 82 CYS A CA 1
ATOM 671 C C . CYS A 1 82 ? 12.906 7.480 5.429 1.00 85.44 82 CYS A C 1
ATOM 673 O O . CYS A 1 82 ? 13.752 7.314 4.556 1.00 85.44 82 CYS A O 1
ATOM 675 N N . TYR A 1 83 ? 11.599 7.301 5.217 1.00 86.19 83 TYR A N 1
ATOM 676 C CA . TYR A 1 83 ? 11.003 6.730 4.005 1.00 86.19 83 TYR A CA 1
ATOM 677 C C . TYR A 1 83 ? 10.182 7.755 3.202 1.00 86.19 83 TYR A C 1
ATOM 679 O O . TYR A 1 83 ? 9.379 7.395 2.343 1.00 86.19 83 TYR A O 1
ATOM 687 N N . LEU A 1 84 ? 10.373 9.049 3.487 1.00 86.38 84 LEU A N 1
ATOM 688 C CA . LEU A 1 84 ? 9.797 10.167 2.738 1.00 86.38 84 LEU A CA 1
ATOM 689 C C . LEU A 1 84 ? 10.898 10.896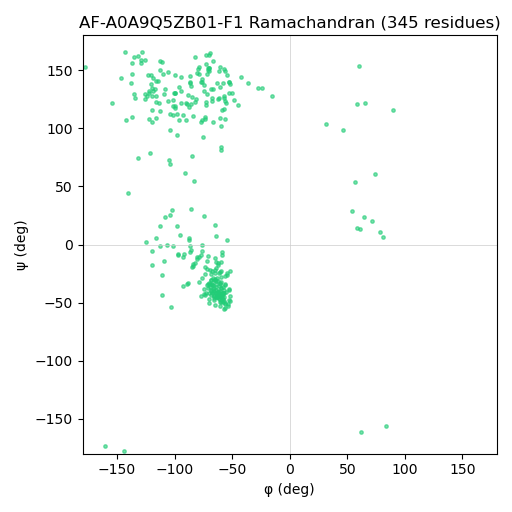 1.933 1.00 86.38 84 LEU A C 1
ATOM 691 O O . LEU A 1 84 ? 11.910 11.278 2.533 1.00 86.38 84 LEU A O 1
ATOM 695 N N . PRO A 1 85 ? 10.711 11.145 0.617 1.00 83.69 85 PRO A N 1
ATOM 696 C CA . PRO A 1 85 ? 9.624 10.634 -0.222 1.00 83.69 85 PRO A CA 1
ATOM 697 C C . PRO A 1 85 ? 9.722 9.117 -0.404 1.00 83.69 85 PRO A C 1
ATOM 699 O O . PRO A 1 85 ? 10.799 8.533 -0.292 1.00 83.69 85 PRO A O 1
ATOM 702 N N . SER A 1 86 ? 8.590 8.504 -0.738 1.00 86.88 86 SER A N 1
ATOM 703 C CA . SER A 1 86 ? 8.550 7.098 -1.110 1.00 86.88 86 SER A CA 1
ATOM 704 C C . SER A 1 86 ? 9.071 6.891 -2.530 1.00 86.88 86 SER A C 1
ATOM 706 O O . SER A 1 86 ? 8.791 7.691 -3.432 1.00 86.88 86 SER A O 1
ATOM 708 N N . LEU A 1 87 ? 9.786 5.785 -2.729 1.00 82.06 87 LEU A N 1
ATOM 709 C CA . LEU A 1 87 ? 10.347 5.388 -4.018 1.00 82.06 87 LEU A CA 1
ATOM 710 C C . LEU A 1 87 ? 9.391 4.669 -4.955 1.00 82.06 87 LEU A C 1
ATOM 712 O O . LEU A 1 87 ? 9.691 4.537 -6.142 1.00 82.06 87 LEU A O 1
ATOM 716 N N . GLY A 1 88 ? 8.270 4.176 -4.434 1.00 87.31 88 GLY A N 1
ATOM 717 C CA . GLY A 1 88 ? 7.550 3.107 -5.117 1.00 87.31 88 GLY A CA 1
ATOM 718 C C . GLY A 1 88 ? 8.413 1.854 -5.221 1.00 87.31 88 GLY A C 1
ATOM 719 O O . GLY A 1 88 ? 9.390 1.713 -4.488 1.00 87.31 88 GLY A O 1
ATOM 720 N N . VAL A 1 89 ? 8.065 0.949 -6.133 1.00 86.81 89 VAL A N 1
ATOM 721 C CA . VAL A 1 89 ? 8.841 -0.280 -6.340 1.00 86.81 89 VAL A CA 1
ATOM 722 C C . VAL A 1 89 ? 10.279 0.024 -6.759 1.00 86.81 89 VAL A C 1
ATOM 724 O O . VAL A 1 89 ? 10.535 0.858 -7.633 1.00 86.81 89 VAL A O 1
ATOM 727 N N . VAL A 1 90 ? 11.214 -0.700 -6.146 1.00 79.62 90 VAL A N 1
ATOM 728 C CA . VAL A 1 90 ? 12.646 -0.622 -6.429 1.00 79.62 90 VAL A CA 1
ATOM 729 C C . VAL A 1 90 ? 13.095 -1.971 -6.958 1.00 79.62 90 VAL A C 1
ATOM 731 O O . VAL A 1 90 ? 12.748 -3.014 -6.408 1.00 79.62 90 VAL A O 1
ATOM 734 N N . PHE A 1 91 ? 13.870 -1.953 -8.034 1.00 80.75 91 PHE A N 1
ATOM 735 C CA . PHE A 1 91 ? 14.502 -3.159 -8.540 1.00 80.75 91 PHE A CA 1
ATOM 736 C C . PHE A 1 91 ? 15.719 -3.536 -7.684 1.00 80.75 91 PHE A C 1
ATOM 738 O O . PHE A 1 91 ? 16.497 -2.642 -7.332 1.00 80.75 91 PHE A O 1
ATOM 745 N N . PRO A 1 92 ? 15.948 -4.833 -7.401 1.00 80.12 92 PRO A N 1
ATOM 746 C CA . PRO A 1 92 ? 17.173 -5.288 -6.761 1.00 80.12 92 PRO A CA 1
ATOM 747 C C . PRO A 1 92 ? 18.402 -4.772 -7.510 1.00 80.12 92 PRO A C 1
ATOM 749 O O . PRO A 1 92 ? 18.452 -4.822 -8.740 1.00 80.12 92 PRO A O 1
ATOM 752 N N . LYS A 1 93 ? 19.428 -4.315 -6.782 1.00 75.94 93 LYS A N 1
ATOM 753 C CA . LYS A 1 93 ? 20.648 -3.776 -7.404 1.00 75.94 93 LYS A CA 1
ATOM 754 C C . LYS A 1 93 ? 21.282 -4.771 -8.376 1.00 75.94 93 LYS A C 1
ATOM 756 O O . LYS A 1 93 ? 21.654 -4.387 -9.468 1.00 75.94 93 LYS A O 1
ATOM 761 N N . VAL A 1 94 ? 21.319 -6.053 -8.020 1.00 76.94 94 VAL A N 1
ATOM 762 C CA . VAL A 1 94 ? 21.871 -7.106 -8.886 1.00 76.94 94 VAL A CA 1
ATOM 763 C C . VAL A 1 94 ? 21.030 -7.298 -10.162 1.00 76.94 94 VAL A C 1
ATOM 765 O O . VAL A 1 94 ? 21.579 -7.632 -11.206 1.00 76.94 94 VAL A O 1
ATOM 768 N N . PHE A 1 95 ? 19.714 -7.050 -10.111 1.00 78.31 95 PHE A N 1
ATOM 769 C CA . PHE A 1 95 ? 18.842 -7.082 -11.293 1.00 78.31 95 PHE A CA 1
ATOM 770 C C . PHE A 1 95 ? 19.093 -5.877 -12.199 1.00 78.31 95 PHE A C 1
ATOM 772 O O . PHE A 1 95 ? 19.193 -6.029 -13.412 1.00 78.31 95 PHE A O 1
ATOM 779 N N . ILE A 1 96 ? 19.266 -4.691 -11.607 1.00 76.50 96 ILE A N 1
ATOM 780 C CA . ILE A 1 96 ? 19.748 -3.506 -12.322 1.00 76.50 96 ILE A CA 1
ATOM 781 C C . ILE A 1 96 ? 21.110 -3.816 -12.957 1.00 76.50 96 ILE A C 1
ATOM 783 O O . ILE A 1 96 ? 21.244 -3.747 -14.168 1.00 76.50 96 ILE A O 1
ATOM 787 N N . ASP A 1 97 ? 22.102 -4.263 -12.200 1.00 75.06 97 ASP A N 1
ATOM 788 C CA . ASP A 1 97 ? 23.440 -4.547 -12.730 1.00 75.06 97 ASP A CA 1
ATOM 789 C C . ASP A 1 97 ? 23.399 -5.567 -13.895 1.00 75.06 97 ASP A C 1
ATOM 791 O O . ASP A 1 97 ? 24.132 -5.418 -14.873 1.00 75.06 97 ASP A O 1
ATOM 795 N N . ALA A 1 98 ? 22.486 -6.547 -13.847 1.00 74.56 98 ALA A N 1
ATOM 796 C CA . ALA A 1 98 ? 22.233 -7.486 -14.943 1.00 74.56 98 ALA A CA 1
ATOM 797 C C . ALA A 1 98 ? 21.519 -6.853 -16.159 1.00 74.56 98 ALA A C 1
ATOM 799 O O . ALA A 1 98 ? 21.814 -7.217 -17.296 1.00 74.56 98 ALA A O 1
ATOM 800 N N . LEU A 1 99 ? 20.614 -5.890 -15.955 1.00 70.62 99 LEU A N 1
ATOM 801 C CA . LEU A 1 99 ? 20.002 -5.100 -17.036 1.00 70.62 99 LEU A CA 1
ATOM 802 C C . LEU A 1 99 ? 21.008 -4.163 -17.719 1.00 70.62 99 LEU A C 1
ATOM 804 O O . LEU A 1 99 ? 20.864 -3.868 -18.904 1.00 70.62 99 LEU A O 1
ATOM 808 N N . PHE A 1 100 ? 22.014 -3.689 -16.980 1.00 68.44 100 PHE A N 1
ATOM 809 C CA . PHE A 1 100 ? 22.957 -2.654 -17.410 1.00 68.44 100 PHE A CA 1
ATOM 810 C C . PHE A 1 100 ? 24.381 -3.190 -17.688 1.00 68.44 100 PHE A C 1
ATOM 812 O O . PHE A 1 100 ? 25.330 -2.408 -17.632 1.00 68.44 100 PHE A O 1
ATOM 819 N N . ILE A 1 101 ? 24.558 -4.488 -18.001 1.00 64.06 101 ILE A N 1
ATOM 820 C CA . ILE A 1 101 ? 25.880 -5.121 -18.224 1.00 64.06 101 ILE A CA 1
ATOM 821 C C . ILE A 1 101 ? 26.784 -4.236 -19.108 1.00 64.06 101 ILE A C 1
ATOM 823 O O . ILE A 1 101 ? 26.482 -3.970 -20.270 1.00 64.06 101 ILE A O 1
ATOM 827 N N . GLU A 1 102 ? 27.942 -3.830 -18.569 1.00 50.94 102 GLU A N 1
ATOM 828 C CA . GLU A 1 102 ? 28.892 -2.845 -19.130 1.00 50.94 102 GLU A CA 1
ATOM 829 C C . GLU A 1 102 ? 29.582 -3.236 -20.462 1.00 50.94 102 GLU A C 1
ATOM 831 O O . GLU A 1 102 ? 30.581 -2.629 -20.863 1.00 50.94 102 GLU A O 1
ATOM 836 N N . LYS A 1 103 ? 29.087 -4.225 -21.215 1.00 48.16 103 LYS A N 1
ATOM 837 C CA . LYS A 1 103 ? 29.678 -4.603 -22.511 1.00 48.16 103 LYS A CA 1
ATOM 838 C C . LYS A 1 103 ? 29.158 -3.732 -23.665 1.00 48.16 103 LYS A C 1
ATOM 840 O O . LYS A 1 103 ? 28.383 -4.158 -24.508 1.00 48.16 103 LYS A O 1
ATOM 845 N N . SER A 1 104 ? 29.687 -2.508 -23.698 1.00 48.84 104 SER A N 1
ATOM 846 C CA . SER A 1 104 ? 30.055 -1.700 -24.877 1.00 48.84 104 SER A CA 1
ATOM 847 C C . SER A 1 104 ? 29.075 -1.590 -26.062 1.00 48.84 104 SER A C 1
ATOM 849 O O . SER A 1 104 ? 29.140 -2.380 -27.001 1.00 48.84 104 SER A O 1
ATOM 851 N N . SER A 1 105 ? 28.313 -0.491 -26.118 1.00 47.12 105 SER A N 1
ATOM 852 C CA . SER A 1 105 ? 28.130 0.370 -27.313 1.00 47.12 105 SER A CA 1
ATOM 853 C C . SER A 1 105 ? 27.217 1.573 -26.997 1.00 47.12 105 SER A C 1
ATOM 855 O O . SER A 1 105 ? 26.360 1.496 -26.122 1.00 47.12 105 SER A O 1
ATOM 857 N N . GLN A 1 106 ? 27.372 2.696 -27.715 1.00 51.25 106 GLN A N 1
ATOM 858 C CA . GLN A 1 106 ? 26.551 3.915 -27.544 1.00 51.25 106 GLN A CA 1
ATOM 859 C C . GLN A 1 106 ? 25.050 3.716 -27.845 1.00 51.25 106 GLN A C 1
ATOM 861 O O . GLN A 1 106 ? 24.243 4.543 -27.434 1.00 51.25 106 GLN A O 1
ATOM 866 N N . ASN A 1 107 ? 24.668 2.622 -28.516 1.00 50.25 107 ASN A N 1
ATOM 867 C CA . ASN A 1 107 ? 23.270 2.284 -28.809 1.00 50.25 107 ASN A CA 1
ATOM 868 C C . ASN A 1 107 ? 22.567 1.547 -27.654 1.00 50.25 107 ASN A C 1
ATOM 870 O O . ASN A 1 107 ? 21.341 1.553 -27.592 1.00 50.25 107 ASN A O 1
ATOM 874 N N . HIS A 1 108 ? 23.319 0.968 -26.712 1.00 50.59 108 HIS A N 1
ATOM 875 C CA . HIS A 1 108 ? 22.750 0.188 -25.611 1.00 50.59 108 HIS A CA 1
ATOM 876 C C . HIS A 1 108 ? 21.991 1.063 -24.603 1.00 50.59 108 HIS A C 1
ATOM 878 O O . HIS A 1 108 ? 20.960 0.657 -24.086 1.00 50.59 108 HIS A O 1
ATOM 884 N N . SER A 1 109 ? 22.424 2.306 -24.369 1.00 48.50 109 SER A N 1
ATOM 885 C CA . SER A 1 109 ? 21.738 3.223 -23.443 1.00 48.50 109 SER A CA 1
ATOM 886 C C . SER A 1 109 ? 20.319 3.599 -23.894 1.00 48.50 109 SER A C 1
ATOM 888 O O . SER A 1 109 ? 19.443 3.808 -23.056 1.00 48.50 109 SER A O 1
ATOM 890 N N . ILE A 1 110 ? 20.071 3.654 -25.208 1.00 50.38 110 ILE A N 1
ATOM 891 C CA . ILE A 1 110 ? 18.745 3.923 -25.782 1.00 50.38 110 ILE A CA 1
ATOM 892 C C . ILE A 1 110 ? 17.846 2.691 -25.626 1.00 50.38 110 ILE A C 1
ATOM 894 O O . ILE A 1 110 ? 16.696 2.823 -25.217 1.00 50.38 110 ILE A O 1
ATOM 898 N N . GLU A 1 111 ? 18.371 1.494 -25.896 1.00 52.84 111 GLU A N 1
ATOM 899 C CA . GLU A 1 111 ? 17.646 0.232 -25.702 1.00 52.84 111 GLU A CA 1
ATOM 900 C C . GLU A 1 111 ? 17.296 0.008 -24.227 1.00 52.84 111 GLU A C 1
ATOM 902 O O . GLU A 1 111 ? 16.152 -0.298 -23.910 1.00 52.84 111 GLU A O 1
ATOM 907 N N . ILE A 1 112 ? 18.227 0.256 -23.305 1.00 55.19 112 ILE A N 1
ATOM 908 C CA . ILE A 1 112 ? 18.012 0.042 -21.870 1.00 55.19 112 ILE A CA 1
ATOM 909 C C . ILE A 1 112 ? 16.964 1.005 -21.288 1.00 55.19 112 ILE A C 1
ATOM 911 O O . ILE A 1 112 ? 16.093 0.577 -20.527 1.00 55.19 112 ILE A O 1
ATOM 915 N N . ASN A 1 113 ? 16.968 2.282 -21.692 1.00 54.12 113 ASN A N 1
ATOM 916 C CA . ASN A 1 113 ? 15.896 3.217 -21.322 1.00 54.12 113 ASN A CA 1
ATOM 917 C C . ASN A 1 113 ? 14.528 2.769 -21.868 1.00 54.12 113 ASN A C 1
ATOM 919 O O . ASN A 1 113 ? 13.508 2.987 -21.213 1.00 54.12 113 ASN A O 1
ATOM 923 N N . ASN A 1 114 ? 14.503 2.089 -23.020 1.00 60.44 114 ASN A N 1
ATOM 924 C CA . ASN A 1 114 ? 13.284 1.491 -23.565 1.00 60.44 114 ASN A CA 1
ATOM 925 C C . ASN A 1 114 ? 12.840 0.225 -22.806 1.00 60.44 114 ASN A C 1
ATOM 927 O O . ASN A 1 114 ? 11.674 -0.134 -22.916 1.00 60.44 114 ASN A O 1
ATOM 931 N N . PHE A 1 115 ? 13.712 -0.438 -22.035 1.00 66.06 115 PHE A N 1
ATOM 932 C CA . PHE A 1 115 ? 13.367 -1.621 -21.227 1.00 66.06 115 PHE A CA 1
ATOM 933 C C . PHE A 1 115 ? 12.959 -1.282 -19.789 1.00 66.06 115 PHE A C 1
ATOM 935 O O . PHE A 1 115 ? 12.064 -1.927 -19.240 1.00 66.06 115 PHE A O 1
ATOM 942 N N . TYR A 1 116 ? 13.573 -0.265 -19.184 1.00 71.19 116 TYR A N 1
ATOM 943 C CA . TYR A 1 116 ? 13.350 0.077 -17.777 1.00 71.19 116 TYR A CA 1
ATOM 944 C C . TYR A 1 116 ? 11.889 0.445 -17.472 1.00 71.19 116 TYR A C 1
ATOM 946 O O . TYR A 1 116 ? 11.267 -0.150 -16.591 1.00 71.19 116 TYR A O 1
ATOM 954 N N . GLU A 1 117 ? 11.318 1.395 -18.220 1.00 72.56 117 GLU A N 1
ATOM 955 C CA . GLU A 1 117 ? 9.946 1.870 -17.990 1.00 72.56 117 GLU A CA 1
ATOM 956 C C . GLU A 1 117 ? 8.891 0.765 -18.205 1.00 72.56 117 GLU A C 1
ATOM 958 O O . GLU A 1 117 ? 8.018 0.606 -17.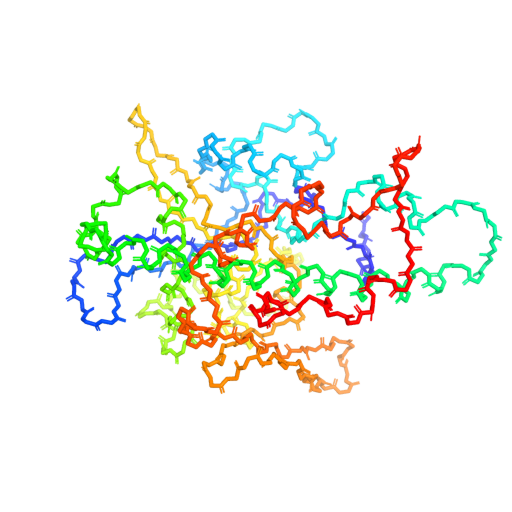342 1.00 72.56 117 GLU A O 1
ATOM 963 N N . PRO A 1 118 ? 8.957 -0.056 -19.276 1.00 73.00 118 PRO A N 1
ATOM 964 C CA . PRO A 1 118 ? 8.049 -1.189 -19.433 1.00 73.00 118 PRO A CA 1
ATOM 965 C C . PRO A 1 118 ? 8.158 -2.237 -18.323 1.00 73.00 118 PRO A C 1
ATOM 967 O O . PRO A 1 118 ? 7.129 -2.624 -17.774 1.00 73.00 118 PRO A O 1
ATOM 970 N N . ILE A 1 119 ? 9.365 -2.664 -17.930 1.00 75.44 119 ILE A N 1
ATOM 971 C CA . ILE A 1 119 ? 9.533 -3.662 -16.854 1.00 75.44 119 ILE A CA 1
ATOM 972 C C . ILE A 1 119 ? 9.022 -3.103 -15.523 1.00 75.44 119 ILE A C 1
ATOM 974 O O . ILE A 1 119 ? 8.352 -3.808 -14.766 1.00 75.44 119 ILE A O 1
ATOM 978 N N . ARG A 1 120 ? 9.262 -1.816 -15.249 1.00 79.88 120 ARG A N 1
ATOM 979 C CA . ARG A 1 120 ? 8.774 -1.159 -14.027 1.00 79.88 120 ARG A CA 1
ATOM 980 C C . ARG A 1 120 ? 7.257 -1.054 -14.023 1.00 79.88 120 ARG A C 1
ATOM 982 O O . ARG A 1 120 ? 6.628 -1.301 -12.999 1.00 79.88 120 ARG A O 1
ATOM 989 N N . THR A 1 121 ? 6.662 -0.788 -15.183 1.00 78.50 121 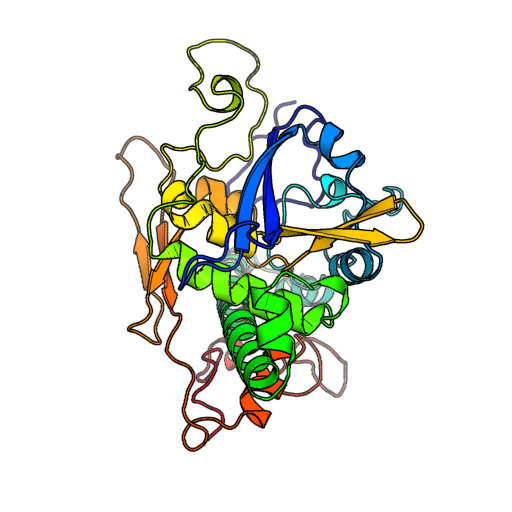THR A N 1
ATOM 990 C CA . THR A 1 121 ? 5.206 -0.814 -15.363 1.00 78.50 121 THR A CA 1
ATOM 991 C C . THR A 1 121 ? 4.632 -2.210 -15.113 1.00 78.50 121 THR A C 1
ATOM 993 O O . THR A 1 121 ? 3.628 -2.330 -14.416 1.00 78.50 121 THR A O 1
ATOM 996 N N . LEU A 1 122 ? 5.283 -3.273 -15.595 1.00 78.81 122 LEU A N 1
ATOM 997 C CA . LEU A 1 122 ? 4.864 -4.653 -15.315 1.00 78.81 122 LEU A CA 1
ATOM 998 C C . LEU A 1 122 ? 4.943 -4.977 -13.818 1.00 78.81 122 LEU A C 1
ATOM 1000 O O . LEU A 1 122 ? 4.020 -5.587 -13.272 1.00 78.81 122 LEU A O 1
ATOM 1004 N N . LEU A 1 123 ? 5.998 -4.523 -13.138 1.00 83.56 123 LEU A N 1
ATOM 1005 C CA . LEU A 1 123 ? 6.125 -4.673 -11.691 1.00 83.56 123 LEU A CA 1
ATOM 1006 C C . LEU A 1 123 ? 5.026 -3.898 -10.947 1.00 83.56 123 LEU A C 1
ATOM 1008 O O . LEU A 1 123 ? 4.415 -4.452 -10.034 1.00 83.56 123 LEU A O 1
ATOM 1012 N N . HIS A 1 124 ? 4.701 -2.669 -11.368 1.00 85.38 124 HIS A N 1
ATOM 1013 C CA . HIS A 1 124 ? 3.556 -1.928 -10.828 1.00 85.38 124 HIS A CA 1
ATOM 1014 C C . HIS A 1 124 ? 2.261 -2.734 -10.976 1.00 85.38 124 HIS A C 1
ATOM 1016 O O . HIS A 1 124 ? 1.558 -2.939 -9.988 1.00 85.38 124 HIS A O 1
ATOM 1022 N N . THR A 1 125 ? 1.958 -3.245 -12.173 1.00 82.56 125 THR A N 1
ATOM 1023 C CA . THR A 1 125 ? 0.742 -4.035 -12.426 1.00 82.56 125 THR A CA 1
ATOM 1024 C C . THR A 1 125 ? 0.685 -5.290 -11.558 1.00 82.56 125 THR A C 1
ATOM 1026 O O . THR A 1 125 ? -0.352 -5.563 -10.945 1.00 82.56 125 THR A O 1
ATOM 1029 N N . ARG A 1 126 ? 1.808 -6.013 -11.433 1.00 85.94 126 ARG A N 1
ATOM 1030 C CA . ARG A 1 126 ? 1.932 -7.167 -10.532 1.00 85.94 126 ARG A CA 1
ATOM 1031 C C . ARG A 1 126 ? 1.586 -6.771 -9.098 1.00 85.94 126 ARG A C 1
ATOM 1033 O O . ARG A 1 126 ? 0.697 -7.376 -8.504 1.00 85.94 126 ARG A O 1
ATOM 1040 N N . LYS A 1 127 ? 2.243 -5.746 -8.550 1.00 89.31 127 LYS A N 1
ATOM 1041 C CA . LYS A 1 127 ? 2.045 -5.317 -7.157 1.00 89.31 127 LYS A CA 1
ATOM 1042 C C . LYS A 1 127 ? 0.633 -4.810 -6.890 1.00 89.31 127 LYS A C 1
ATOM 1044 O O . LYS A 1 127 ? 0.045 -5.172 -5.873 1.00 89.31 127 LYS A O 1
ATOM 1049 N N . ILE A 1 128 ? 0.066 -4.028 -7.812 1.00 89.25 128 ILE A N 1
ATOM 1050 C CA . ILE A 1 128 ? -1.306 -3.517 -7.698 1.00 89.25 128 ILE A CA 1
ATOM 1051 C C . ILE A 1 128 ? -2.270 -4.674 -7.548 1.00 89.25 128 ILE A C 1
ATOM 1053 O O . ILE A 1 128 ? -3.111 -4.667 -6.653 1.00 89.25 128 ILE A O 1
ATOM 1057 N N . SER A 1 129 ? -2.162 -5.683 -8.402 1.00 86.81 129 SER A N 1
ATOM 1058 C CA . SER A 1 129 ? -3.160 -6.728 -8.350 1.00 86.81 129 SER A CA 1
ATOM 1059 C C . SER A 1 129 ? -2.838 -7.816 -7.302 1.00 86.81 129 SER A C 1
ATOM 1061 O O . SER A 1 129 ? -3.752 -8.472 -6.808 1.00 86.81 129 SER A O 1
ATOM 1063 N N . GLN A 1 130 ? -1.583 -7.959 -6.846 1.00 90.12 130 GLN A N 1
ATOM 1064 C CA . GLN A 1 130 ? -1.279 -8.686 -5.601 1.00 90.12 130 GLN A CA 1
ATOM 1065 C C . GLN A 1 130 ? -1.975 -8.033 -4.406 1.00 90.12 130 GLN A C 1
ATOM 1067 O O . GLN A 1 130 ? -2.585 -8.731 -3.597 1.00 90.12 130 GLN A O 1
ATOM 1072 N N . LEU A 1 131 ? -1.965 -6.698 -4.336 1.00 93.75 131 LEU A N 1
ATOM 1073 C CA . LEU A 1 131 ? -2.717 -5.959 -3.328 1.00 93.75 131 LEU A CA 1
ATOM 1074 C C . LEU A 1 131 ? -4.223 -6.231 -3.462 1.00 93.75 131 LEU A C 1
ATOM 1076 O O . LEU A 1 131 ? -4.865 -6.535 -2.461 1.00 93.75 131 LEU A O 1
ATOM 1080 N N . ILE A 1 132 ? -4.786 -6.219 -4.676 1.00 92.06 132 ILE A N 1
ATOM 1081 C CA . ILE A 1 132 ? -6.199 -6.578 -4.905 1.00 92.06 132 ILE A CA 1
ATOM 1082 C C . ILE A 1 132 ? -6.492 -8.001 -4.408 1.00 92.06 132 ILE A C 1
ATOM 1084 O O . ILE A 1 132 ? -7.421 -8.194 -3.622 1.00 92.06 132 ILE A O 1
ATOM 1088 N N . ALA A 1 133 ? -5.677 -8.990 -4.775 1.00 91.44 133 ALA A N 1
ATOM 1089 C CA . ALA A 1 133 ? -5.836 -10.363 -4.302 1.00 91.44 133 ALA A CA 1
ATOM 1090 C C . ALA A 1 133 ? -5.728 -10.468 -2.770 1.00 91.44 133 ALA A C 1
ATOM 1092 O O . ALA A 1 133 ? -6.543 -11.161 -2.159 1.00 91.44 133 ALA A O 1
ATOM 1093 N N . LYS A 1 134 ? -4.805 -9.724 -2.135 1.00 94.94 134 LYS A N 1
ATOM 1094 C CA . LYS A 1 134 ? -4.709 -9.616 -0.666 1.00 94.94 134 LYS A CA 1
ATOM 1095 C C . LYS A 1 134 ? -6.024 -9.096 -0.085 1.00 94.94 134 LYS A C 1
ATOM 1097 O O . LYS A 1 134 ? -6.567 -9.713 0.826 1.00 94.94 134 LYS A O 1
ATOM 1102 N N . THR A 1 135 ? -6.601 -8.030 -0.651 1.00 95.56 135 THR A N 1
ATOM 1103 C CA . THR A 1 135 ? -7.891 -7.502 -0.168 1.00 95.56 135 THR A CA 1
ATOM 1104 C C . THR A 1 135 ? -9.029 -8.524 -0.259 1.00 95.56 135 THR A C 1
ATOM 1106 O O . THR A 1 135 ? -9.866 -8.589 0.643 1.00 95.56 135 THR A O 1
ATOM 1109 N N . TRP A 1 136 ? -9.062 -9.350 -1.311 1.00 94.44 136 TRP A N 1
ATOM 1110 C CA . TRP A 1 136 ? -10.058 -10.413 -1.458 1.00 94.44 136 TRP A CA 1
ATOM 1111 C C . TRP A 1 136 ? -9.842 -11.538 -0.452 1.00 94.44 136 TRP A C 1
ATOM 1113 O O . TRP A 1 136 ? -10.778 -11.893 0.263 1.00 94.44 136 TRP A O 1
ATOM 1123 N N . HIS A 1 137 ? -8.614 -12.056 -0.360 1.00 94.94 137 HIS A N 1
ATOM 1124 C CA . HIS A 1 137 ? -8.235 -13.106 0.583 1.00 94.94 137 HIS A CA 1
ATOM 1125 C C . HIS A 1 137 ? -8.596 -12.717 2.022 1.00 94.94 137 HIS A C 1
ATOM 1127 O O . HIS A 1 137 ? -9.320 -13.447 2.704 1.00 94.94 137 HIS A O 1
ATOM 1133 N N . CYS A 1 138 ? -8.146 -11.540 2.466 1.00 96.94 138 CYS A N 1
ATOM 1134 C CA . CYS A 1 138 ? -8.381 -11.054 3.823 1.00 96.94 138 CYS A CA 1
ATOM 1135 C C . CYS A 1 138 ? -9.877 -10.872 4.099 1.00 96.94 138 CYS A C 1
ATOM 1137 O O . CYS A 1 138 ? -10.350 -11.255 5.167 1.00 96.94 138 CYS A O 1
ATOM 1139 N N . TYR A 1 139 ? -10.646 -10.364 3.130 1.00 95.88 139 TYR A N 1
ATOM 1140 C CA . TYR A 1 139 ? -12.096 -10.228 3.269 1.00 95.88 139 TYR A CA 1
ATOM 1141 C C . TYR A 1 139 ? -12.818 -11.573 3.371 1.00 95.88 139 TYR A C 1
ATOM 1143 O O . TYR A 1 139 ? -13.665 -11.728 4.248 1.00 95.88 139 TYR A O 1
ATOM 1151 N N . ILE A 1 140 ? -12.488 -12.547 2.517 1.00 94.88 140 ILE A N 1
ATOM 1152 C CA . ILE A 1 140 ? -13.092 -13.888 2.569 1.00 94.88 140 ILE A CA 1
ATOM 1153 C C . ILE A 1 140 ? -12.797 -14.528 3.928 1.00 94.88 140 ILE A C 1
ATOM 1155 O O . ILE A 1 140 ? -13.726 -14.936 4.622 1.00 94.88 140 ILE A O 1
ATOM 1159 N N . LYS A 1 141 ? -11.528 -14.512 4.357 1.00 94.94 141 LYS A N 1
ATOM 1160 C CA . LYS A 1 141 ? -11.096 -15.045 5.658 1.00 94.94 141 LYS A CA 1
ATOM 1161 C C . LYS A 1 141 ? -11.813 -14.364 6.826 1.00 94.94 141 LYS A C 1
ATOM 1163 O O . LYS A 1 141 ? -12.266 -15.033 7.760 1.00 94.94 141 LYS A O 1
ATOM 1168 N N . ALA A 1 142 ? -11.956 -13.041 6.762 1.00 95.94 142 ALA A N 1
ATOM 1169 C CA . ALA A 1 142 ? -12.650 -12.276 7.786 1.00 95.94 142 ALA A CA 1
ATOM 1170 C C . ALA A 1 142 ? -14.158 -12.551 7.804 1.00 95.94 142 ALA A C 1
ATOM 1172 O O . ALA A 1 142 ? -14.757 -12.553 8.871 1.00 95.94 142 ALA A O 1
ATOM 1173 N N . LYS A 1 143 ? -14.781 -12.810 6.648 1.00 94.31 143 LYS A N 1
ATOM 1174 C CA . LYS A 1 143 ? -16.209 -13.152 6.549 1.00 94.31 143 LYS A CA 1
ATOM 1175 C C . LYS A 1 143 ? -16.540 -14.560 7.023 1.00 94.31 143 LYS A C 1
ATOM 1177 O O . LYS A 1 143 ? -17.674 -14.799 7.424 1.00 94.31 143 LYS A O 1
ATOM 1182 N N . THR A 1 144 ? -15.577 -15.472 6.979 1.00 92.38 144 THR A N 1
ATOM 1183 C CA . THR A 1 144 ? -15.717 -16.837 7.504 1.00 92.38 144 THR A CA 1
ATOM 1184 C C . THR A 1 144 ? -15.360 -16.958 8.991 1.00 92.38 144 THR A C 1
ATOM 1186 O O . THR A 1 144 ? -15.295 -18.069 9.508 1.00 92.38 144 THR A O 1
ATOM 1189 N N . SER A 1 145 ? -15.086 -15.844 9.676 1.00 93.06 145 SER A N 1
ATOM 1190 C CA . SER A 1 145 ? -14.695 -15.783 11.091 1.00 93.06 145 SER A CA 1
ATOM 1191 C C . SER A 1 145 ? -15.288 -14.544 11.778 1.00 93.06 145 SER A C 1
ATOM 1193 O O . SER A 1 145 ? -16.013 -13.767 11.155 1.00 93.06 145 SER A O 1
ATOM 1195 N N . ASP A 1 146 ? -14.971 -14.335 13.057 1.00 94.25 146 ASP A N 1
ATOM 1196 C CA . ASP A 1 146 ? -15.413 -13.151 13.808 1.00 94.25 146 ASP A CA 1
ATOM 1197 C C . ASP A 1 146 ? -14.607 -11.881 13.464 1.00 94.25 146 ASP A C 1
ATOM 1199 O O . ASP A 1 146 ? -15.014 -10.769 13.809 1.00 94.25 146 ASP A O 1
ATOM 1203 N N . LEU A 1 147 ? -13.517 -12.010 12.698 1.00 96.31 147 LEU A N 1
ATOM 1204 C CA . LEU A 1 147 ? -12.616 -10.900 12.367 1.00 96.31 147 LEU A CA 1
ATOM 1205 C C . LEU A 1 147 ? -13.325 -9.768 11.605 1.00 96.31 147 LEU A C 1
ATOM 1207 O O . LEU A 1 147 ? -12.993 -8.597 11.777 1.00 96.31 147 LEU A O 1
ATOM 1211 N N . TRP A 1 148 ? -14.324 -10.074 10.763 1.00 94.75 148 TRP A N 1
ATOM 1212 C CA . TRP A 1 148 ? -15.097 -9.016 10.098 1.00 94.75 148 TRP A CA 1
ATOM 1213 C C . TRP A 1 148 ? -15.911 -8.194 11.100 1.00 94.75 148 TRP A C 1
ATOM 1215 O O . TRP A 1 148 ? -16.020 -6.974 10.966 1.00 94.75 148 TRP A O 1
ATOM 1225 N N . TYR A 1 149 ? -16.494 -8.856 12.101 1.00 93.44 149 TYR A N 1
ATOM 1226 C CA . TYR A 1 149 ? -17.223 -8.171 13.159 1.00 93.44 149 TYR A CA 1
ATOM 1227 C C . TYR A 1 149 ? -16.274 -7.277 13.963 1.00 93.44 149 TYR A C 1
ATOM 1229 O O . TYR A 1 149 ? -16.591 -6.107 14.183 1.00 93.44 149 TYR A O 1
ATOM 1237 N N . GLU A 1 150 ? -15.101 -7.787 14.333 1.00 95.06 150 GLU A N 1
ATOM 1238 C CA . GLU A 1 150 ? -14.058 -7.027 15.030 1.00 95.06 150 GLU A CA 1
ATOM 1239 C C . GLU A 1 150 ? -13.600 -5.807 14.227 1.00 95.06 150 GLU A C 1
ATOM 1241 O O . GLU A 1 150 ? -13.542 -4.704 14.772 1.00 95.06 150 GLU A O 1
ATOM 1246 N N . PHE A 1 151 ? -13.382 -5.969 12.919 1.00 95.06 151 PHE A N 1
ATOM 1247 C CA . PHE A 1 151 ? -12.969 -4.884 12.030 1.00 95.06 151 PHE A CA 1
ATOM 1248 C C . PHE A 1 151 ? -13.998 -3.750 11.999 1.00 95.06 151 PHE A C 1
ATOM 1250 O O . PHE A 1 151 ? -13.649 -2.588 12.211 1.00 95.06 151 PHE A O 1
ATOM 1257 N N . VAL A 1 152 ? -15.276 -4.094 11.795 1.00 92.12 152 VAL A N 1
ATOM 1258 C CA . VAL A 1 152 ? -16.393 -3.134 11.725 1.00 92.12 152 VAL A CA 1
ATOM 1259 C C . VAL A 1 152 ? -16.629 -2.416 13.056 1.00 92.12 152 VAL A C 1
ATOM 1261 O O . VAL A 1 152 ? -17.063 -1.264 13.056 1.00 92.12 152 VAL A O 1
ATOM 1264 N N . HIS A 1 153 ? -16.340 -3.073 14.182 1.00 91.12 153 HIS A N 1
ATOM 1265 C CA . HIS A 1 153 ? -16.492 -2.504 15.527 1.00 91.12 153 HIS A CA 1
ATOM 1266 C C . HIS A 1 153 ? -15.196 -1.891 16.076 1.00 91.12 153 HIS A C 1
ATOM 1268 O O . HIS A 1 153 ? -15.151 -1.515 17.246 1.00 91.12 153 HIS A O 1
ATOM 1274 N N . GLY A 1 154 ? -14.150 -1.784 15.252 1.00 91.50 154 GLY A N 1
ATOM 1275 C CA . GLY A 1 154 ? -12.900 -1.121 15.612 1.00 91.50 154 GLY A CA 1
ATOM 1276 C C . GLY A 1 154 ? -12.022 -1.860 16.615 1.00 91.50 154 GLY A C 1
ATOM 1277 O O . GLY A 1 154 ? -11.145 -1.247 17.218 1.00 91.50 154 GLY A O 1
ATOM 1278 N N . LYS A 1 155 ? -12.212 -3.170 16.783 1.00 93.06 155 LYS A N 1
ATOM 1279 C CA . LYS A 1 155 ? -11.368 -4.028 17.628 1.00 93.06 155 LYS A CA 1
ATOM 1280 C C . LYS A 1 155 ? -10.117 -4.488 16.877 1.00 93.06 155 LYS A C 1
ATOM 1282 O O . LYS A 1 155 ? -9.862 -5.673 16.722 1.00 93.06 155 LYS A O 1
ATOM 1287 N N . TRP A 1 156 ? -9.357 -3.538 16.344 1.00 94.00 156 TRP A N 1
ATOM 1288 C CA . TRP A 1 156 ? -8.234 -3.837 15.448 1.00 94.00 156 TRP A CA 1
ATOM 1289 C C . TRP A 1 156 ? -7.062 -4.528 16.144 1.00 94.00 156 TRP A C 1
ATOM 1291 O O . TRP A 1 156 ? -6.347 -5.282 15.497 1.00 94.00 156 TRP A O 1
ATOM 1301 N N . ASN A 1 157 ? -6.913 -4.339 17.458 1.00 90.44 157 ASN A N 1
ATOM 1302 C CA . ASN A 1 157 ? -5.872 -4.990 18.260 1.00 90.44 157 ASN A CA 1
ATOM 1303 C C . ASN A 1 157 ? -6.009 -6.523 18.311 1.00 90.44 157 ASN A C 1
ATOM 1305 O O . ASN A 1 157 ? -5.028 -7.203 18.598 1.00 90.44 157 ASN A O 1
ATOM 1309 N N . ASP A 1 158 ? -7.202 -7.052 18.027 1.00 89.56 158 ASP A N 1
ATOM 1310 C CA . ASP A 1 158 ? -7.487 -8.491 18.035 1.00 89.56 158 ASP A CA 1
ATOM 1311 C C . ASP A 1 158 ? -7.271 -9.135 16.648 1.00 89.56 158 ASP A C 1
ATOM 1313 O O . ASP A 1 158 ? -7.278 -10.359 16.506 1.00 89.56 158 ASP A O 1
ATOM 1317 N N . ILE A 1 159 ? -7.038 -8.317 15.613 1.00 95.50 159 ILE A N 1
ATOM 1318 C CA . ILE A 1 159 ? -6.908 -8.760 14.226 1.00 95.50 159 ILE A CA 1
ATOM 1319 C C . ILE A 1 159 ? -5.429 -8.851 13.861 1.00 95.50 159 ILE A C 1
ATOM 1321 O O . ILE A 1 159 ? -4.666 -7.901 14.029 1.00 95.50 159 ILE A O 1
ATOM 1325 N N . ASP A 1 160 ? -5.031 -9.987 13.289 1.00 95.19 160 ASP A N 1
ATOM 1326 C CA . ASP A 1 160 ? -3.700 -10.138 12.706 1.00 95.19 160 ASP A CA 1
ATOM 1327 C C . ASP A 1 160 ? -3.405 -9.017 11.692 1.00 95.19 160 ASP A C 1
ATOM 1329 O O . ASP A 1 160 ? -4.203 -8.756 10.789 1.00 95.19 160 ASP A O 1
ATOM 1333 N N . SER A 1 161 ? -2.240 -8.378 11.833 1.00 94.88 161 SER A N 1
ATOM 1334 C CA . SER A 1 161 ? -1.843 -7.220 11.017 1.00 94.88 161 SER A CA 1
ATOM 1335 C C . SER A 1 161 ? -1.947 -7.466 9.507 1.00 94.88 161 SER A C 1
ATOM 1337 O O . SER A 1 161 ? -2.434 -6.595 8.797 1.00 94.88 161 SER A O 1
ATOM 1339 N N . ASP A 1 162 ? -1.601 -8.659 8.996 1.00 95.06 162 ASP A N 1
ATOM 1340 C CA . ASP A 1 162 ? -1.712 -8.927 7.553 1.00 95.06 162 ASP A CA 1
ATOM 1341 C C . ASP A 1 162 ? -3.166 -8.971 7.075 1.00 95.06 162 ASP A C 1
ATOM 1343 O O . ASP A 1 162 ? -3.465 -8.552 5.949 1.00 95.06 162 ASP A O 1
ATOM 1347 N N . ILE A 1 163 ? -4.080 -9.463 7.917 1.00 96.94 163 ILE A N 1
ATOM 1348 C CA . ILE A 1 163 ? -5.519 -9.435 7.641 1.00 96.94 163 ILE A CA 1
ATOM 1349 C C . ILE A 1 163 ? -6.034 -8.000 7.721 1.00 96.94 163 ILE A C 1
ATOM 1351 O O . ILE A 1 163 ? -6.747 -7.565 6.813 1.00 96.94 163 ILE A O 1
ATOM 1355 N N . LEU A 1 164 ? -5.659 -7.270 8.772 1.00 97.44 164 LEU A N 1
ATOM 1356 C CA . LEU A 1 164 ? -6.081 -5.891 8.988 1.00 97.44 164 LEU A CA 1
ATOM 1357 C C . LEU A 1 164 ? -5.655 -4.983 7.827 1.00 97.44 164 LEU A C 1
ATOM 1359 O O . LEU A 1 164 ? -6.501 -4.275 7.281 1.00 97.44 164 LEU A O 1
ATOM 1363 N N . ASP A 1 165 ? -4.405 -5.082 7.374 1.00 97.50 165 ASP A N 1
ATOM 1364 C CA . ASP A 1 165 ? -3.887 -4.372 6.200 1.00 97.50 165 ASP A CA 1
ATOM 1365 C C . ASP A 1 165 ? -4.766 -4.590 4.966 1.00 97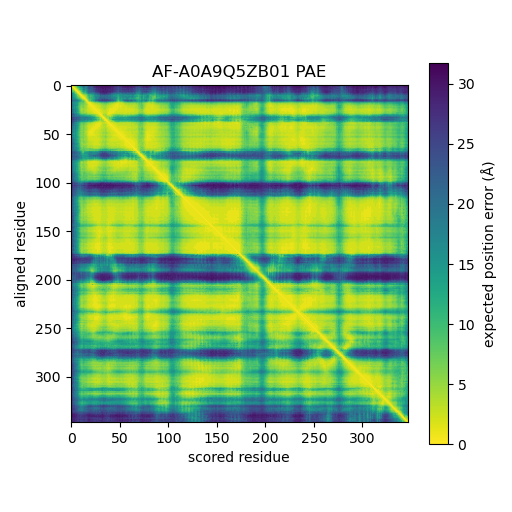.50 165 ASP A C 1
ATOM 1367 O O . ASP A 1 165 ? -5.141 -3.645 4.269 1.00 97.50 165 ASP A O 1
ATOM 1371 N N . GLY A 1 166 ? -5.122 -5.852 4.693 1.00 97.25 166 GLY A N 1
ATOM 1372 C CA . GLY A 1 166 ? -5.956 -6.215 3.550 1.00 97.25 166 GLY A CA 1
ATOM 1373 C C . GLY A 1 166 ? -7.381 -5.673 3.661 1.00 97.25 166 GLY A C 1
ATOM 1374 O O . GLY A 1 166 ? -7.946 -5.229 2.659 1.00 97.25 166 GLY A O 1
ATOM 1375 N N . LEU A 1 167 ? -7.961 -5.659 4.865 1.00 96.88 167 LEU A N 1
ATOM 1376 C CA . LEU A 1 167 ? -9.286 -5.083 5.116 1.00 96.88 167 LEU A CA 1
ATOM 1377 C C . LEU A 1 167 ? -9.278 -3.552 5.001 1.00 96.88 167 LEU A C 1
ATOM 1379 O O . LEU A 1 167 ? -10.177 -2.986 4.381 1.00 96.88 167 LEU A O 1
ATOM 1383 N N . ILE A 1 168 ? -8.253 -2.875 5.523 1.00 96.31 168 ILE A N 1
ATOM 1384 C CA . ILE A 1 168 ? -8.110 -1.420 5.392 1.00 96.31 168 ILE A CA 1
ATOM 1385 C C . ILE A 1 168 ? -7.891 -1.033 3.926 1.00 96.31 168 ILE A C 1
ATOM 1387 O O . ILE A 1 168 ? -8.579 -0.148 3.414 1.00 96.31 168 ILE A O 1
ATOM 1391 N N . ALA A 1 169 ? -6.981 -1.713 3.222 1.00 95.75 169 ALA A N 1
ATOM 1392 C CA . ALA A 1 169 ? -6.734 -1.463 1.804 1.00 95.75 169 ALA A CA 1
ATOM 1393 C C . ALA A 1 169 ? -8.008 -1.669 0.971 1.00 95.75 169 ALA A C 1
ATOM 1395 O O . ALA A 1 169 ? -8.326 -0.831 0.125 1.00 95.75 169 ALA A O 1
ATOM 1396 N N . ARG A 1 170 ? -8.784 -2.727 1.258 1.00 93.69 170 ARG A N 1
ATOM 1397 C CA . ARG A 1 170 ? -10.097 -2.973 0.641 1.00 93.69 170 ARG A CA 1
ATOM 1398 C C . ARG A 1 170 ? -11.013 -1.766 0.791 1.00 93.69 170 ARG A C 1
ATOM 1400 O O . ARG A 1 170 ? -11.605 -1.308 -0.183 1.00 93.69 170 ARG A O 1
ATOM 1407 N N . GLU A 1 171 ? -11.145 -1.266 2.012 1.00 91.69 171 GLU A N 1
ATOM 1408 C CA . GLU A 1 171 ? -11.982 -0.110 2.294 1.00 91.69 171 GLU A CA 1
ATOM 1409 C C . GLU A 1 171 ? -11.488 1.123 1.525 1.00 91.69 171 GLU A C 1
ATOM 1411 O O . GLU A 1 171 ? -12.300 1.785 0.881 1.00 91.69 171 GLU A O 1
ATOM 1416 N N . ILE A 1 172 ? -10.175 1.388 1.473 1.00 91.06 172 ILE A N 1
ATOM 1417 C CA . ILE A 1 172 ? -9.598 2.497 0.686 1.00 91.06 172 ILE A CA 1
ATOM 1418 C C . ILE A 1 172 ? -9.969 2.395 -0.805 1.00 91.06 172 ILE A C 1
ATOM 1420 O O . ILE A 1 172 ? -10.347 3.412 -1.396 1.00 91.06 172 ILE A O 1
ATOM 1424 N N . PHE A 1 173 ? -9.937 1.197 -1.403 1.00 88.75 173 PHE A N 1
ATOM 1425 C CA . PHE A 1 173 ? -10.412 0.991 -2.780 1.00 88.75 173 PHE A CA 1
ATOM 1426 C C . PHE A 1 173 ? -11.886 1.394 -2.944 1.00 88.75 173 PHE A C 1
ATOM 1428 O O . PHE A 1 173 ? -12.223 2.067 -3.918 1.00 88.75 173 PHE A O 1
ATOM 1435 N N . PHE A 1 174 ? -12.759 1.058 -1.988 1.00 83.00 174 PHE A N 1
ATOM 1436 C CA . PHE A 1 174 ? -14.171 1.467 -2.019 1.00 83.00 174 PHE A CA 1
ATOM 1437 C C . P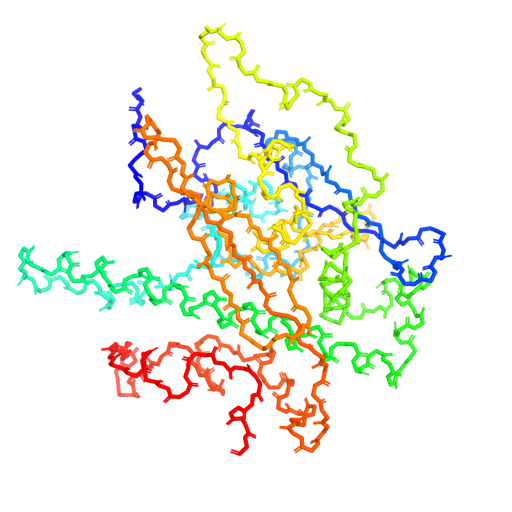HE A 1 174 ? -14.384 2.968 -1.765 1.00 83.00 174 PHE A C 1
ATOM 1439 O O . PHE A 1 174 ? -15.271 3.567 -2.381 1.00 83.00 174 PHE A O 1
ATOM 1446 N N . PHE A 1 175 ? -13.567 3.603 -0.917 1.00 71.69 175 PHE A N 1
ATOM 1447 C CA . PHE A 1 175 ? -13.632 5.051 -0.671 1.00 71.69 175 PHE A CA 1
ATOM 1448 C C . PHE A 1 175 ? -13.292 5.879 -1.905 1.00 71.69 175 PHE A C 1
ATOM 1450 O O . PHE A 1 175 ? -13.911 6.921 -2.117 1.00 71.69 175 PHE A O 1
ATOM 1457 N N . ALA A 1 176 ? -12.378 5.407 -2.755 1.00 56.72 176 ALA A N 1
ATOM 1458 C CA . ALA A 1 176 ? -11.987 6.110 -3.977 1.00 56.72 176 ALA A CA 1
ATOM 1459 C C . ALA A 1 176 ? -13.159 6.357 -4.959 1.00 56.72 176 ALA A C 1
ATOM 1461 O O . ALA A 1 176 ? -13.036 7.183 -5.861 1.00 56.72 176 ALA A O 1
ATOM 1462 N N . GLN A 1 177 ? -14.305 5.682 -4.787 1.00 52.31 177 GLN A N 1
ATOM 1463 C CA . GLN A 1 177 ? -15.498 5.839 -5.627 1.00 52.31 177 GLN A CA 1
ATOM 1464 C C . GLN A 1 177 ? -16.458 6.945 -5.157 1.00 52.31 177 GLN A C 1
ATOM 1466 O O . GLN A 1 177 ? -17.164 7.549 -5.968 1.00 52.31 177 GLN A O 1
ATOM 1471 N N . LYS A 1 178 ? -16.557 7.173 -3.845 1.00 48.75 178 LYS A N 1
ATOM 1472 C CA . LYS A 1 178 ? -17.615 7.990 -3.240 1.00 48.75 178 LYS A CA 1
ATOM 1473 C C . LYS A 1 178 ? -16.961 9.144 -2.522 1.00 48.75 178 LYS A C 1
ATOM 1475 O O . LYS A 1 178 ? -16.421 8.906 -1.455 1.00 48.75 178 LYS A O 1
ATOM 1480 N N . SER A 1 179 ? -17.053 10.336 -3.116 1.00 47.19 179 SER A N 1
ATOM 1481 C CA . SER A 1 179 ? -16.785 11.650 -2.519 1.00 47.19 179 SER A CA 1
ATOM 1482 C C . SER A 1 179 ? -15.700 11.633 -1.445 1.00 47.19 179 SER A C 1
ATOM 1484 O O . SER A 1 179 ? -15.966 11.206 -0.324 1.00 47.19 179 SER A O 1
ATOM 1486 N N . SER A 1 180 ? -14.514 12.122 -1.826 1.00 47.78 180 SER A N 1
ATOM 1487 C CA . SER A 1 180 ? -13.347 12.410 -0.982 1.00 47.78 180 SER A CA 1
ATOM 1488 C C . SER A 1 180 ? -13.682 12.463 0.516 1.00 47.78 180 SER A C 1
ATOM 1490 O O . SER A 1 180 ? -14.629 13.184 0.836 1.00 47.78 180 SER A O 1
ATOM 1492 N N . PRO A 1 181 ? -12.969 11.728 1.402 1.00 49.44 181 PRO A N 1
ATOM 1493 C CA . PRO A 1 181 ? -13.204 11.675 2.841 1.00 49.44 181 PRO A CA 1
ATOM 1494 C C . PRO A 1 181 ? -13.837 12.940 3.396 1.00 49.44 181 PRO A C 1
ATOM 1496 O O . PRO A 1 181 ? -13.386 14.038 3.072 1.00 49.44 181 PRO A O 1
ATOM 1499 N N . ASP A 1 182 ? -14.858 12.759 4.238 1.00 44.25 182 ASP A N 1
ATOM 1500 C CA . ASP A 1 182 ? -15.785 13.788 4.733 1.00 44.25 182 ASP A CA 1
ATOM 1501 C C . ASP A 1 182 ? -15.098 15.018 5.406 1.00 44.25 182 ASP A C 1
ATOM 1503 O O . ASP A 1 182 ? -15.789 15.922 5.857 1.00 44.25 182 ASP A O 1
ATOM 1507 N N . ASN A 1 183 ? -13.759 15.107 5.431 1.00 43.97 183 ASN A N 1
ATOM 1508 C CA . ASN A 1 183 ? -12.934 16.107 6.106 1.00 43.97 183 ASN A CA 1
ATOM 1509 C C . ASN A 1 183 ? -11.687 16.570 5.314 1.00 43.97 183 ASN A C 1
ATOM 1511 O O . ASN A 1 183 ? -10.614 16.722 5.896 1.00 43.97 183 ASN A O 1
ATOM 1515 N N . PHE A 1 184 ? -11.766 16.849 4.012 1.00 54.91 184 PHE A N 1
ATOM 1516 C CA . PHE A 1 184 ? -10.656 17.546 3.337 1.00 54.91 184 PHE A CA 1
ATOM 1517 C C . PHE A 1 184 ? -10.799 19.061 3.341 1.00 54.91 184 PHE A C 1
ATOM 1519 O O . PHE A 1 184 ? -10.841 19.713 2.300 1.00 54.91 184 PHE A O 1
ATOM 1526 N N . VAL A 1 185 ? -10.812 19.629 4.544 1.00 53.22 185 VAL A N 1
ATOM 1527 C CA . VAL A 1 185 ? -10.423 21.025 4.738 1.00 53.22 185 VAL A CA 1
ATOM 1528 C C . VAL A 1 185 ? -9.002 20.993 5.289 1.00 53.22 185 VAL A C 1
ATOM 1530 O O . VAL A 1 185 ? -8.808 20.515 6.404 1.00 53.22 185 VAL A O 1
ATOM 1533 N N . PRO A 1 186 ? -7.988 21.438 4.528 1.00 56.66 186 PRO A N 1
ATOM 1534 C CA . PRO A 1 186 ? -6.643 21.574 5.058 1.00 56.66 186 PRO A CA 1
ATOM 1535 C C . PRO A 1 186 ? -6.648 22.316 6.394 1.00 56.66 186 PRO A C 1
ATOM 1537 O O . PRO A 1 186 ? -7.118 23.449 6.461 1.00 56.66 186 PRO A O 1
ATOM 1540 N N . ASN A 1 187 ? -6.080 21.705 7.438 1.00 54.41 187 ASN A N 1
ATOM 1541 C CA . ASN A 1 187 ? -5.960 22.343 8.757 1.00 54.41 187 ASN A CA 1
ATOM 1542 C C . ASN A 1 187 ? -5.218 23.688 8.686 1.00 54.41 187 ASN A C 1
ATOM 1544 O O . ASN A 1 187 ? -5.440 24.570 9.509 1.00 54.41 187 ASN A O 1
ATOM 1548 N N . ASN A 1 188 ? -4.337 23.840 7.694 1.00 61.31 188 ASN A N 1
ATOM 1549 C CA . ASN A 1 188 ? -3.684 25.091 7.363 1.00 61.31 188 ASN A CA 1
ATOM 1550 C C . ASN A 1 188 ? -3.666 25.277 5.841 1.00 61.31 188 ASN A C 1
ATOM 1552 O O . ASN A 1 188 ? -2.950 24.572 5.128 1.00 61.31 188 ASN A O 1
ATOM 1556 N N . LEU A 1 189 ? -4.449 26.231 5.341 1.00 61.88 189 LEU A N 1
ATOM 1557 C CA . LEU A 1 189 ? -4.510 26.525 3.913 1.00 61.88 189 LEU A CA 1
ATOM 1558 C C . LEU A 1 189 ? -3.207 27.159 3.380 1.00 61.88 189 LEU A C 1
ATOM 1560 O O . LEU A 1 189 ? -2.915 27.011 2.194 1.00 61.88 189 LEU A O 1
ATOM 1564 N N . ASP A 1 190 ? -2.375 27.777 4.229 1.00 62.16 190 ASP A N 1
ATOM 1565 C CA . ASP A 1 190 ? -1.080 28.364 3.834 1.00 62.16 190 ASP A CA 1
ATOM 1566 C C . ASP A 1 190 ? -0.086 27.300 3.347 1.00 62.16 190 ASP A C 1
ATOM 1568 O O . ASP A 1 190 ? 0.806 27.570 2.538 1.00 62.16 190 ASP A O 1
ATOM 1572 N N . THR A 1 191 ? -0.266 26.052 3.787 1.00 64.44 191 THR A N 1
ATOM 1573 C CA . THR A 1 191 ? 0.490 24.899 3.287 1.00 64.44 191 THR A CA 1
ATOM 1574 C C . THR A 1 191 ? 0.149 24.579 1.819 1.00 64.44 191 THR A C 1
ATOM 1576 O O . THR A 1 191 ? 0.981 24.006 1.110 1.00 64.44 191 THR A O 1
ATOM 1579 N N . TYR A 1 192 ? -1.030 24.999 1.336 1.00 62.50 192 TYR A N 1
ATOM 1580 C CA . TYR A 1 192 ? -1.630 24.587 0.058 1.00 62.50 192 TYR A CA 1
ATOM 1581 C C . TYR A 1 192 ? -1.895 25.716 -0.953 1.00 62.50 192 TYR A C 1
ATOM 1583 O O . TYR A 1 192 ? -2.074 25.423 -2.135 1.00 62.50 192 TYR A O 1
ATOM 1591 N N . TYR A 1 193 ? -1.924 26.985 -0.536 1.00 53.91 193 TYR A N 1
ATOM 1592 C CA . TYR A 1 193 ? -2.123 28.115 -1.451 1.00 53.91 193 TYR A CA 1
ATOM 1593 C C . TYR A 1 193 ? -0.905 28.372 -2.364 1.00 53.91 193 TYR A C 1
ATOM 1595 O O . TYR A 1 193 ? 0.235 28.085 -1.978 1.00 53.91 193 TYR A O 1
ATOM 1603 N N . PRO A 1 194 ? -1.124 28.902 -3.587 1.00 48.50 194 PRO A N 1
ATOM 1604 C CA . PRO A 1 194 ? -0.078 29.038 -4.590 1.00 48.50 194 PRO A CA 1
ATOM 1605 C C . PRO A 1 194 ? 0.962 30.104 -4.227 1.00 48.50 194 PRO A C 1
ATOM 1607 O O . PRO A 1 194 ? 0.682 31.112 -3.578 1.00 48.50 194 PRO A O 1
ATOM 1610 N N . LEU A 1 195 ? 2.172 29.871 -4.735 1.00 44.94 195 LEU A N 1
ATOM 1611 C CA . LEU A 1 195 ? 3.305 30.789 -4.776 1.00 44.94 195 LEU A CA 1
ATOM 1612 C C . LEU A 1 195 ? 2.956 32.068 -5.551 1.00 44.94 195 LEU A C 1
ATOM 1614 O O . LEU A 1 195 ? 3.307 32.212 -6.721 1.00 44.94 195 LEU A O 1
ATOM 1618 N N . ASN A 1 196 ? 2.325 33.037 -4.894 1.00 33.81 196 ASN A N 1
ATOM 1619 C CA . ASN A 1 196 ? 2.391 34.412 -5.368 1.00 33.81 196 ASN A CA 1
ATOM 1620 C C . ASN A 1 196 ? 3.774 34.981 -5.034 1.00 33.81 196 ASN A C 1
ATOM 1622 O O . ASN A 1 196 ? 4.002 35.532 -3.967 1.00 33.81 196 ASN A O 1
ATOM 1626 N N . ASN A 1 197 ? 4.661 34.834 -6.018 1.00 36.34 197 ASN A N 1
ATOM 1627 C CA . ASN A 1 197 ? 5.808 35.681 -6.328 1.00 36.34 197 ASN A CA 1
ATOM 1628 C C . ASN A 1 197 ? 6.902 35.908 -5.260 1.00 36.34 197 ASN A C 1
ATOM 1630 O O . ASN A 1 197 ? 6.722 36.615 -4.277 1.00 36.34 197 ASN A O 1
ATOM 1634 N N . LYS A 1 198 ? 8.111 35.506 -5.684 1.00 35.06 198 LYS A N 1
ATOM 1635 C CA . LYS A 1 198 ? 9.454 35.983 -5.301 1.00 35.06 198 LYS A CA 1
ATOM 1636 C C . LYS A 1 198 ? 10.145 35.286 -4.115 1.00 35.06 198 LYS A C 1
ATOM 1638 O O . LYS A 1 198 ? 9.770 35.426 -2.961 1.00 35.06 198 LYS A O 1
ATOM 1643 N N . SER A 1 199 ? 11.263 34.649 -4.487 1.00 41.34 199 SER A N 1
ATOM 1644 C CA . SER A 1 199 ? 12.424 34.201 -3.699 1.00 41.34 199 SER A CA 1
ATOM 1645 C C . SER A 1 199 ? 12.214 33.101 -2.644 1.00 41.34 199 SER A C 1
ATOM 1647 O O . SER A 1 199 ? 11.485 33.277 -1.678 1.00 41.34 199 SER A O 1
ATOM 1649 N N . ASN A 1 200 ? 12.963 32.002 -2.818 1.00 42.41 200 ASN A N 1
ATOM 1650 C CA . ASN A 1 200 ? 13.153 30.845 -1.924 1.00 42.41 200 ASN A CA 1
ATOM 1651 C C . ASN A 1 200 ? 11.984 29.852 -1.822 1.00 42.41 200 ASN A C 1
ATOM 1653 O O . ASN A 1 200 ? 11.442 29.598 -0.746 1.00 42.41 200 ASN A O 1
ATOM 1657 N N . GLN A 1 201 ? 11.618 29.243 -2.953 1.00 49.28 201 GLN A N 1
ATOM 1658 C CA . GLN A 1 201 ? 10.610 28.182 -2.995 1.00 49.28 201 GLN A CA 1
ATOM 1659 C C . GLN A 1 201 ? 11.119 26.927 -2.266 1.00 49.28 201 GLN A C 1
ATOM 1661 O O . GLN A 1 201 ? 11.963 26.200 -2.779 1.00 49.28 201 GLN A O 1
ATOM 1666 N N . LYS A 1 202 ? 10.608 26.669 -1.055 1.00 53.09 202 LYS A N 1
ATOM 1667 C CA . LYS A 1 202 ? 10.780 25.377 -0.372 1.00 53.09 202 LYS A CA 1
ATOM 1668 C C . LYS A 1 202 ? 10.113 24.285 -1.215 1.00 53.09 202 LYS A C 1
ATOM 1670 O O . LYS A 1 202 ? 8.928 24.423 -1.527 1.00 53.09 202 LYS A O 1
ATOM 1675 N N . THR A 1 203 ? 10.847 23.229 -1.567 1.00 56.56 203 THR A N 1
ATOM 1676 C CA . THR A 1 203 ? 10.325 22.043 -2.269 1.00 56.56 203 THR A CA 1
ATOM 1677 C C . THR A 1 203 ? 9.116 21.467 -1.521 1.00 56.56 203 THR A C 1
ATOM 1679 O O . THR A 1 203 ? 9.091 21.451 -0.288 1.00 56.56 203 THR A O 1
ATOM 1682 N N . ARG A 1 204 ? 8.084 21.022 -2.247 1.00 68.06 204 ARG A N 1
ATOM 1683 C CA . ARG A 1 204 ? 6.872 20.412 -1.673 1.00 68.06 204 ARG A CA 1
ATOM 1684 C C . ARG A 1 204 ? 6.512 19.158 -2.463 1.00 68.06 204 ARG A C 1
ATOM 1686 O O . ARG A 1 204 ? 6.315 19.248 -3.670 1.00 68.06 204 ARG A O 1
ATOM 1693 N N . PHE A 1 205 ? 6.367 18.029 -1.776 1.00 75.38 205 PHE A N 1
ATOM 1694 C CA . PHE A 1 205 ? 5.850 16.783 -2.346 1.00 75.38 205 PHE A CA 1
ATOM 1695 C C . PHE A 1 205 ? 4.410 16.590 -1.879 1.00 75.38 205 PHE A C 1
ATOM 1697 O O . PHE A 1 205 ? 4.120 15.758 -1.022 1.00 75.38 205 PHE A O 1
ATOM 1704 N N . LEU A 1 206 ? 3.521 17.444 -2.390 1.00 78.69 206 LEU A N 1
ATOM 1705 C CA . LEU A 1 206 ? 2.122 17.497 -1.980 1.00 78.69 206 LEU A CA 1
ATOM 1706 C C . LEU A 1 206 ? 1.207 17.272 -3.176 1.00 78.69 206 LEU A C 1
ATOM 1708 O O . LEU A 1 206 ? 1.326 17.944 -4.200 1.00 78.69 206 LEU A O 1
ATOM 1712 N N . ILE A 1 207 ? 0.233 16.389 -3.003 1.00 77.50 207 ILE A N 1
ATOM 1713 C CA . ILE A 1 207 ? -0.938 16.309 -3.862 1.00 77.50 207 ILE A CA 1
ATOM 1714 C C . ILE A 1 207 ? -1.809 17.517 -3.510 1.00 77.50 207 ILE A C 1
ATOM 1716 O O . ILE A 1 207 ? -2.381 17.604 -2.420 1.00 77.50 207 ILE A O 1
ATOM 1720 N N . LEU A 1 208 ? -1.848 18.493 -4.414 1.00 76.25 208 LEU A N 1
ATOM 1721 C CA . LEU A 1 208 ? -2.595 19.733 -4.217 1.00 76.25 208 LEU A CA 1
ATOM 1722 C C . LEU A 1 208 ? -4.091 19.529 -4.498 1.00 76.25 208 LEU A C 1
ATOM 1724 O O . LEU A 1 208 ? -4.418 18.753 -5.393 1.00 76.25 208 LEU A O 1
ATOM 1728 N N . PRO A 1 209 ? -4.997 20.288 -3.850 1.00 72.12 209 PRO A N 1
ATOM 1729 C CA . PRO A 1 209 ? -6.431 20.267 -4.153 1.00 72.12 209 PRO A CA 1
ATOM 1730 C C . PRO A 1 209 ? -6.792 20.528 -5.619 1.00 72.12 209 PRO A C 1
ATOM 1732 O O . PRO A 1 209 ? -7.831 20.082 -6.095 1.00 72.12 209 PRO A O 1
ATOM 1735 N N . SER A 1 210 ? -5.934 21.248 -6.344 1.00 66.25 210 SER A N 1
ATOM 1736 C CA . SER A 1 210 ? -6.073 21.500 -7.780 1.00 66.25 210 SER A CA 1
ATOM 1737 C C . SER A 1 210 ? -5.602 20.339 -8.668 1.00 66.25 210 SER A C 1
ATOM 1739 O O . SER A 1 210 ? -5.871 20.354 -9.868 1.00 66.25 210 SER A O 1
ATOM 1741 N N . SER A 1 211 ? -4.897 19.346 -8.116 1.00 69.06 211 SER A N 1
ATOM 1742 C CA . SER A 1 211 ? -4.414 18.176 -8.853 1.00 69.06 211 SER A CA 1
ATOM 1743 C C . SER A 1 211 ? -5.527 17.152 -9.061 1.00 69.06 211 SER A C 1
ATOM 1745 O O . SER A 1 211 ? -6.363 16.926 -8.188 1.00 69.06 211 SER A O 1
ATOM 1747 N N . LYS A 1 212 ? -5.492 16.444 -10.195 1.00 66.38 212 LYS A N 1
ATOM 1748 C CA . LYS A 1 212 ? -6.376 15.294 -10.453 1.00 66.38 212 LYS A CA 1
ATOM 1749 C C . LYS A 1 212 ? -6.201 14.179 -9.423 1.00 66.38 212 LYS A C 1
ATOM 1751 O O . LYS A 1 212 ? -7.179 13.534 -9.056 1.00 66.38 212 LYS A O 1
ATOM 1756 N N . ALA A 1 213 ? -4.988 14.007 -8.901 1.00 72.38 213 ALA A N 1
ATOM 1757 C CA . ALA A 1 213 ? -4.700 13.038 -7.849 1.00 72.38 213 ALA A CA 1
ATOM 1758 C C . ALA A 1 213 ? -5.428 13.339 -6.525 1.00 72.38 213 ALA A C 1
ATOM 1760 O O . ALA A 1 213 ? -5.525 12.447 -5.685 1.00 72.38 213 ALA A O 1
ATOM 1761 N N . TRP A 1 214 ? -5.975 14.550 -6.339 1.00 77.00 214 TRP A N 1
ATOM 1762 C CA . TRP A 1 214 ? -6.719 14.921 -5.131 1.00 77.00 214 TRP A CA 1
ATOM 1763 C C . TRP A 1 214 ? -8.004 14.112 -4.948 1.00 77.00 214 TRP A C 1
ATOM 1765 O O . TRP A 1 214 ? -8.362 13.759 -3.829 1.00 77.00 214 TRP A O 1
ATOM 1775 N N . GLN A 1 215 ? -8.704 13.792 -6.039 1.00 73.62 215 GLN A N 1
ATOM 1776 C CA . GLN A 1 215 ? -9.962 13.049 -5.957 1.00 73.62 215 GLN A CA 1
ATOM 1777 C C . GLN A 1 215 ? -9.745 11.607 -5.472 1.00 73.62 215 GLN A C 1
ATOM 1779 O O . GLN A 1 215 ? -10.564 11.082 -4.723 1.00 73.62 215 GLN A O 1
ATOM 1784 N N . GLY A 1 216 ? -8.619 11.001 -5.854 1.00 78.88 216 GLY A N 1
ATOM 1785 C CA . GLY A 1 216 ? -8.186 9.671 -5.426 1.00 78.88 216 GLY A CA 1
ATOM 1786 C C . GLY A 1 216 ? -7.075 9.706 -4.379 1.00 78.88 216 GLY A C 1
ATOM 1787 O O . GLY A 1 216 ? -6.285 8.771 -4.312 1.00 78.88 216 GLY A O 1
ATOM 1788 N N . ILE A 1 217 ? -6.951 10.779 -3.591 1.00 85.00 217 ILE A N 1
ATOM 1789 C CA . ILE A 1 217 ? -5.759 11.015 -2.765 1.00 85.00 217 ILE A CA 1
ATOM 1790 C C . ILE A 1 217 ? -5.485 9.911 -1.737 1.00 85.00 217 ILE A C 1
ATOM 1792 O O . ILE A 1 217 ? -4.330 9.579 -1.487 1.00 85.00 217 ILE A O 1
ATOM 1796 N N . THR A 1 218 ? -6.526 9.295 -1.176 1.00 88.81 218 THR A N 1
ATOM 1797 C CA . THR A 1 218 ? -6.380 8.171 -0.241 1.00 88.81 218 THR A CA 1
ATOM 1798 C C . THR A 1 218 ? -5.740 6.966 -0.920 1.00 88.81 218 THR A C 1
ATOM 1800 O O . THR A 1 218 ? -4.815 6.367 -0.378 1.00 88.81 218 THR A O 1
ATOM 1803 N N . LEU A 1 219 ? -6.190 6.652 -2.134 1.00 90.00 219 LEU A N 1
ATOM 1804 C CA . LEU A 1 219 ? -5.621 5.590 -2.948 1.00 90.00 219 LEU A CA 1
ATOM 1805 C C . LEU A 1 219 ? -4.207 5.938 -3.403 1.00 90.00 219 LEU A C 1
ATOM 1807 O O . LEU A 1 219 ? -3.328 5.093 -3.333 1.00 90.00 219 LEU A O 1
ATOM 1811 N N . SER A 1 220 ? -3.967 7.184 -3.801 1.00 89.62 220 SER A N 1
ATOM 1812 C CA . SER A 1 220 ? -2.633 7.676 -4.136 1.00 89.62 220 SER A CA 1
ATOM 1813 C C . SER A 1 220 ? -1.656 7.471 -2.976 1.00 89.62 220 SER A C 1
ATOM 1815 O O . SER A 1 220 ? -0.612 6.856 -3.157 1.00 89.62 220 SER A O 1
ATOM 1817 N N . LEU A 1 221 ? -2.013 7.888 -1.760 1.00 92.31 221 LEU A N 1
ATOM 1818 C CA . LEU A 1 221 ? -1.160 7.703 -0.583 1.00 92.31 221 LEU A CA 1
ATOM 1819 C C . LEU A 1 221 ? -0.997 6.223 -0.203 1.00 92.31 221 LEU A C 1
ATOM 1821 O O . LEU A 1 221 ? 0.097 5.831 0.192 1.00 92.31 221 LEU A O 1
ATOM 1825 N N . LEU A 1 222 ? -2.022 5.382 -0.386 1.00 94.44 222 LEU A N 1
ATOM 1826 C CA . LEU A 1 222 ? -1.887 3.926 -0.242 1.00 94.44 222 LEU A CA 1
ATOM 1827 C C . LEU A 1 222 ? -0.877 3.353 -1.248 1.00 94.44 222 LEU A C 1
ATOM 1829 O O . LEU A 1 222 ? 0.011 2.602 -0.857 1.00 94.44 222 LEU A O 1
ATOM 1833 N N . MET A 1 223 ? -0.970 3.746 -2.522 1.00 92.88 223 MET A N 1
ATOM 1834 C CA . MET A 1 223 ? -0.062 3.304 -3.588 1.00 92.88 223 MET A CA 1
ATOM 1835 C C . MET A 1 223 ? 1.365 3.820 -3.390 1.00 92.88 223 MET A C 1
ATOM 1837 O O . MET A 1 223 ? 2.311 3.143 -3.785 1.00 92.88 223 MET A O 1
ATOM 1841 N N . ALA A 1 224 ? 1.540 4.973 -2.738 1.00 91.56 224 ALA A N 1
ATOM 1842 C CA . ALA A 1 224 ? 2.849 5.458 -2.305 1.00 91.56 224 ALA A CA 1
ATOM 1843 C C . ALA A 1 224 ? 3.443 4.656 -1.138 1.00 91.56 224 ALA A C 1
ATOM 1845 O O . ALA A 1 224 ? 4.588 4.899 -0.763 1.00 91.56 224 ALA A O 1
ATOM 1846 N N . GLY A 1 225 ? 2.683 3.761 -0.502 1.00 93.56 225 GLY A N 1
ATOM 1847 C CA . GLY A 1 225 ? 3.050 3.194 0.797 1.00 93.56 225 GLY A CA 1
ATOM 1848 C C . GLY A 1 225 ? 3.090 4.246 1.912 1.00 93.56 225 GLY A C 1
ATOM 1849 O O . GLY A 1 225 ? 3.782 4.081 2.908 1.00 93.56 225 GLY A O 1
ATOM 1850 N N . GLN A 1 226 ? 2.368 5.354 1.754 1.00 94.00 226 GLN A N 1
ATOM 1851 C CA . GLN A 1 226 ? 2.284 6.453 2.719 1.00 94.00 226 GLN A CA 1
ATOM 1852 C C . GLN A 1 226 ? 0.972 6.401 3.511 1.00 94.00 226 GLN A C 1
ATOM 1854 O O . GLN A 1 226 ? 0.447 7.438 3.913 1.00 94.00 226 GLN A O 1
ATOM 1859 N N . ALA A 1 227 ? 0.426 5.201 3.716 1.00 95.56 227 ALA A N 1
ATOM 1860 C CA . ALA A 1 227 ? -0.782 4.962 4.491 1.00 95.56 227 ALA A CA 1
ATOM 1861 C C . ALA A 1 227 ? -0.460 4.118 5.728 1.00 95.56 227 ALA A C 1
ATOM 1863 O O . ALA A 1 227 ? 0.142 3.049 5.607 1.00 95.56 227 ALA A O 1
ATOM 1864 N N . TYR A 1 228 ? -0.877 4.602 6.896 1.00 97.25 228 TYR A N 1
ATOM 1865 C CA . TYR A 1 228 ? -0.533 4.028 8.190 1.00 97.25 228 TYR A CA 1
ATOM 1866 C C . TYR A 1 228 ? -1.735 3.971 9.131 1.00 97.25 228 TYR A C 1
ATOM 1868 O O . TYR A 1 228 ? -2.651 4.786 9.021 1.00 97.25 228 TYR A O 1
ATOM 1876 N N . TYR A 1 229 ? -1.691 3.061 10.098 1.00 96.38 229 TYR A N 1
ATOM 1877 C CA . TYR A 1 229 ? -2.526 3.108 11.299 1.00 96.38 229 TYR A CA 1
ATOM 1878 C C . TYR A 1 229 ? -1.650 3.046 12.553 1.00 96.38 229 TYR A C 1
ATOM 1880 O O . TYR A 1 229 ? -0.488 2.639 12.499 1.00 96.38 229 TYR A O 1
ATOM 1888 N N . GLU A 1 230 ? -2.197 3.500 13.674 1.00 95.31 230 GLU A N 1
ATOM 1889 C CA . GLU A 1 230 ? -1.490 3.547 14.953 1.00 95.31 230 GLU A CA 1
ATOM 1890 C C . GLU A 1 230 ? -1.618 2.214 15.703 1.00 95.31 230 GLU A C 1
ATOM 1892 O O . GLU A 1 230 ? -2.684 1.596 15.721 1.00 95.31 230 GLU A O 1
ATOM 1897 N N . ILE A 1 231 ? -0.528 1.785 16.337 1.00 93.44 231 ILE A N 1
ATOM 1898 C CA . ILE A 1 231 ? -0.461 0.633 17.238 1.00 93.44 231 ILE A CA 1
ATOM 1899 C C . ILE A 1 231 ? 0.132 1.106 18.561 1.00 93.44 231 ILE A C 1
ATOM 1901 O O . ILE A 1 231 ? 1.198 1.717 18.583 1.00 93.44 231 ILE A O 1
ATOM 1905 N N . GLU A 1 232 ? -0.522 0.786 19.671 1.00 90.62 232 GLU A N 1
ATOM 1906 C CA . GLU A 1 232 ? 0.047 0.991 21.002 1.00 90.62 232 GLU A CA 1
ATOM 1907 C C . GLU A 1 232 ? 0.828 -0.259 21.434 1.00 90.62 232 GLU A C 1
ATOM 1909 O O . GLU A 1 232 ? 0.275 -1.358 21.499 1.00 90.62 232 GLU A O 1
ATOM 1914 N N . GLN A 1 233 ? 2.122 -0.102 21.725 1.00 86.81 233 GLN A N 1
ATOM 1915 C CA . GLN A 1 233 ? 2.989 -1.160 22.259 1.00 86.81 233 GLN A CA 1
ATOM 1916 C C . GLN A 1 233 ? 3.830 -0.586 23.398 1.00 86.81 233 GLN A C 1
ATOM 1918 O O . GLN A 1 233 ? 4.437 0.468 23.249 1.00 86.81 233 GLN A O 1
ATOM 1923 N N . ASP A 1 234 ? 3.850 -1.261 24.549 1.00 85.88 234 ASP A N 1
ATOM 1924 C CA . ASP A 1 234 ? 4.660 -0.876 25.716 1.00 85.88 234 ASP A CA 1
ATOM 1925 C C . ASP A 1 234 ? 4.458 0.581 26.200 1.00 85.88 234 ASP A C 1
ATOM 1927 O O . ASP A 1 234 ? 5.348 1.190 26.789 1.00 85.88 234 ASP A O 1
ATOM 1931 N N . GLY A 1 235 ? 3.262 1.144 25.985 1.00 87.06 235 GLY A N 1
ATOM 1932 C CA . GLY A 1 235 ? 2.930 2.528 26.350 1.00 87.06 235 GLY A CA 1
ATOM 1933 C C . GLY A 1 235 ? 3.419 3.586 25.355 1.00 87.06 235 GLY A C 1
ATOM 1934 O O . GLY A 1 235 ? 3.268 4.779 25.618 1.00 87.06 235 GLY A O 1
ATOM 1935 N N . GLU A 1 236 ? 3.970 3.165 24.217 1.00 91.38 236 GLU A N 1
ATOM 1936 C CA . GLU A 1 236 ? 4.373 4.024 23.107 1.00 91.38 236 GLU A CA 1
ATOM 1937 C C . GLU A 1 236 ? 3.500 3.780 21.868 1.00 91.38 236 GLU A C 1
ATOM 1939 O O . GLU A 1 236 ? 2.994 2.680 21.632 1.00 91.38 236 GLU A O 1
ATOM 1944 N N . THR A 1 237 ? 3.321 4.826 21.059 1.00 94.44 237 THR A N 1
ATOM 1945 C CA . THR A 1 237 ? 2.577 4.757 19.797 1.00 94.44 237 THR A CA 1
ATOM 1946 C C . THR A 1 237 ? 3.533 4.521 18.635 1.00 94.44 237 THR A C 1
ATOM 1948 O O . THR A 1 237 ? 4.417 5.336 18.360 1.00 94.44 237 THR A O 1
ATOM 1951 N N . TYR A 1 238 ? 3.294 3.436 17.913 1.00 95.75 238 TYR A N 1
ATOM 1952 C CA . TYR A 1 238 ? 3.976 3.064 16.684 1.00 95.75 238 TYR A CA 1
ATOM 1953 C C . TYR A 1 238 ? 3.032 3.185 15.490 1.00 95.75 238 TYR A C 1
ATOM 1955 O O . TYR A 1 238 ? 1.813 3.128 15.628 1.00 95.75 238 TYR A O 1
ATOM 1963 N N . TYR A 1 239 ? 3.599 3.339 14.303 1.00 96.62 239 TYR A N 1
ATOM 1964 C CA . TYR A 1 239 ? 2.868 3.469 13.051 1.00 96.62 239 TYR A CA 1
ATOM 1965 C C . TYR A 1 239 ? 3.153 2.254 12.176 1.00 96.62 239 TYR A C 1
ATOM 1967 O O . TYR A 1 239 ? 4.308 1.988 11.831 1.00 96.62 239 TYR A O 1
ATOM 1975 N N . HIS A 1 240 ? 2.095 1.537 11.807 1.00 97.06 240 HIS A N 1
ATOM 1976 C CA . HIS A 1 240 ? 2.163 0.379 10.925 1.00 97.06 240 HIS A CA 1
ATOM 1977 C C . HIS A 1 240 ? 1.773 0.763 9.507 1.00 97.06 240 HIS A C 1
ATOM 1979 O O . HIS A 1 240 ? 0.745 1.410 9.304 1.00 97.06 240 HIS A O 1
ATOM 1985 N N . GLN A 1 241 ? 2.592 0.391 8.526 1.00 96.56 241 GLN A N 1
ATOM 1986 C CA . GLN A 1 241 ? 2.331 0.671 7.118 1.00 96.56 241 GLN A CA 1
ATOM 1987 C C . GLN A 1 241 ? 1.360 -0.358 6.531 1.00 96.56 241 GLN A C 1
ATOM 1989 O O . GLN A 1 241 ? 1.651 -1.546 6.518 1.00 96.56 241 GLN A O 1
ATOM 1994 N N . ILE A 1 242 ? 0.259 0.117 5.945 1.00 96.81 242 ILE A N 1
ATOM 1995 C CA . ILE A 1 242 ? -0.812 -0.741 5.399 1.00 96.81 242 ILE A CA 1
ATOM 1996 C C . ILE A 1 242 ? -0.364 -1.504 4.140 1.00 96.81 242 ILE A C 1
ATOM 1998 O O . ILE A 1 242 ? -0.788 -2.629 3.878 1.00 96.81 242 ILE A O 1
ATOM 2002 N N . CYS A 1 243 ? 0.452 -0.867 3.297 1.00 94.19 243 CYS A N 1
ATOM 2003 C CA . CYS A 1 243 ? 0.904 -1.438 2.033 1.00 94.19 243 CYS A CA 1
ATOM 2004 C C . CYS A 1 243 ? 2.324 -0.983 1.707 1.00 94.19 243 CYS A C 1
ATOM 2006 O O . CYS A 1 243 ? 2.673 0.177 1.920 1.00 94.19 243 CYS A O 1
ATOM 2008 N N . GLN A 1 244 ? 3.113 -1.889 1.127 1.00 91.88 244 GLN A N 1
ATOM 2009 C CA . GLN A 1 244 ? 4.415 -1.544 0.569 1.00 91.88 244 GLN A CA 1
ATOM 2010 C C . GLN A 1 244 ? 4.277 -0.514 -0.564 1.00 91.88 244 GLN A C 1
ATOM 2012 O O . GLN A 1 244 ? 3.268 -0.528 -1.279 1.00 91.88 244 GLN A O 1
ATOM 2017 N N . PRO A 1 245 ? 5.278 0.360 -0.764 1.00 91.62 245 PRO A N 1
ATOM 2018 C CA . PRO A 1 245 ? 5.285 1.299 -1.875 1.00 91.62 245 PRO A CA 1
ATOM 2019 C C . PRO A 1 245 ? 5.182 0.617 -3.240 1.00 91.62 245 PRO A C 1
ATOM 2021 O O . PRO A 1 245 ? 6.012 -0.223 -3.591 1.00 91.62 245 PRO A O 1
ATOM 2024 N N . ILE A 1 246 ? 4.198 1.035 -4.036 1.00 91.88 246 ILE A N 1
ATOM 2025 C CA . ILE A 1 246 ? 4.046 0.623 -5.434 1.00 91.88 246 ILE A CA 1
ATOM 2026 C C . ILE A 1 246 ? 4.508 1.747 -6.359 1.00 91.88 246 ILE A C 1
ATOM 2028 O O . ILE A 1 246 ? 5.382 1.541 -7.194 1.00 91.88 246 ILE A O 1
ATOM 2032 N N . LEU A 1 247 ? 3.961 2.948 -6.180 1.00 89.06 247 LEU A N 1
ATOM 2033 C CA . LEU A 1 247 ? 4.306 4.143 -6.949 1.00 89.06 247 LEU A CA 1
ATOM 2034 C C . LEU A 1 247 ? 5.148 5.089 -6.094 1.00 89.06 247 LEU A C 1
ATOM 2036 O O . LEU A 1 247 ? 4.975 5.156 -4.879 1.00 89.06 247 LEU A O 1
ATOM 2040 N N . SER A 1 248 ? 6.050 5.845 -6.709 1.00 87.31 248 SER A N 1
ATOM 2041 C CA . SER A 1 248 ? 6.799 6.870 -5.980 1.00 87.31 248 SER A CA 1
ATOM 2042 C C . SER A 1 248 ? 5.920 8.071 -5.638 1.00 87.31 248 SER A C 1
ATOM 2044 O O . SER A 1 248 ? 4.957 8.396 -6.343 1.00 87.31 248 SER A O 1
ATOM 2046 N N . THR A 1 249 ? 6.298 8.809 -4.591 1.00 84.50 249 THR A N 1
ATOM 2047 C CA . THR A 1 249 ? 5.652 10.093 -4.276 1.00 84.50 249 THR A CA 1
ATOM 2048 C C . THR A 1 249 ? 5.758 11.065 -5.455 1.00 84.50 249 THR A C 1
ATOM 2050 O O . THR A 1 249 ? 4.807 11.789 -5.735 1.00 84.50 249 THR A O 1
ATOM 2053 N N . GLY A 1 250 ? 6.878 11.062 -6.186 1.00 78.88 250 GLY A N 1
ATOM 2054 C CA . GLY A 1 250 ? 7.053 11.903 -7.372 1.00 78.88 250 GLY A CA 1
ATOM 2055 C C . GLY A 1 250 ? 6.067 11.564 -8.490 1.00 78.88 250 GLY A C 1
ATOM 2056 O O . GLY A 1 250 ? 5.439 12.463 -9.047 1.00 78.88 250 GLY A O 1
ATOM 2057 N N . GLU A 1 251 ? 5.876 10.277 -8.781 1.00 80.88 251 GLU A N 1
ATOM 2058 C CA . GLU A 1 251 ? 4.911 9.822 -9.789 1.00 80.88 251 GLU A CA 1
ATOM 2059 C C . GLU A 1 251 ? 3.480 10.197 -9.420 1.00 80.88 251 GLU A C 1
ATOM 2061 O O . GLU A 1 251 ? 2.720 10.658 -10.268 1.00 80.88 251 GLU A O 1
ATOM 2066 N N . ILE A 1 252 ? 3.114 10.060 -8.152 1.00 81.75 252 ILE A N 1
ATOM 2067 C CA . ILE A 1 252 ? 1.778 10.421 -7.679 1.00 81.75 252 ILE A CA 1
ATOM 2068 C C . ILE A 1 252 ? 1.544 11.936 -7.715 1.00 81.75 252 ILE A C 1
ATOM 2070 O O . ILE A 1 252 ? 0.461 12.389 -8.078 1.00 81.75 252 ILE A O 1
ATOM 2074 N N . VAL A 1 253 ? 2.544 12.738 -7.347 1.00 76.50 253 VAL A N 1
ATOM 2075 C CA . VAL A 1 253 ? 2.399 14.200 -7.303 1.00 76.50 253 VAL A CA 1
ATOM 2076 C C . VAL A 1 253 ? 2.409 14.809 -8.708 1.00 76.50 253 VAL A C 1
ATOM 2078 O O . VAL A 1 253 ? 1.652 15.747 -8.967 1.00 76.50 253 VAL A O 1
ATOM 2081 N N . HIS A 1 254 ? 3.245 14.291 -9.613 1.00 68.88 254 HIS A N 1
ATOM 2082 C CA . HIS A 1 254 ? 3.524 14.937 -10.900 1.00 68.88 254 HIS A CA 1
ATOM 2083 C C . HIS A 1 254 ? 2.974 14.202 -12.125 1.00 68.88 254 HIS A C 1
ATOM 2085 O O . HIS A 1 254 ? 2.745 14.852 -13.144 1.00 68.88 254 HIS A O 1
ATOM 2091 N N . LYS A 1 255 ? 2.780 12.878 -12.059 1.00 69.94 255 LYS A N 1
ATOM 2092 C CA . LYS A 1 255 ? 2.498 12.044 -13.241 1.00 69.94 255 LYS A CA 1
ATOM 2093 C C . LYS A 1 255 ? 1.072 11.500 -13.258 1.00 69.94 255 LYS A C 1
ATOM 2095 O O . LYS A 1 255 ? 0.450 11.558 -14.312 1.00 69.94 255 LYS A O 1
ATOM 2100 N N . TYR A 1 256 ? 0.540 11.005 -12.140 1.00 72.25 256 TYR A N 1
ATOM 2101 C CA . TYR A 1 256 ? -0.714 10.240 -12.137 1.00 72.25 256 TYR A CA 1
ATOM 2102 C C . TYR A 1 256 ? -1.834 10.860 -11.300 1.00 72.25 256 TYR A C 1
ATOM 2104 O O . TYR A 1 256 ? -1.684 11.066 -10.103 1.00 72.25 256 TYR A O 1
ATOM 2112 N N . GLY A 1 257 ? -3.010 11.039 -11.906 1.00 74.44 257 GLY A N 1
ATOM 2113 C CA . GLY A 1 257 ? -4.288 11.016 -11.193 1.00 74.44 257 GLY A CA 1
ATOM 2114 C C . GLY A 1 257 ? -4.829 9.588 -11.160 1.00 74.44 257 GLY A C 1
ATOM 2115 O O . GLY A 1 257 ? -5.026 9.000 -12.222 1.00 74.44 257 GLY A O 1
ATOM 2116 N N . ILE A 1 258 ? -5.042 9.024 -9.969 1.00 78.94 258 ILE A N 1
ATOM 2117 C CA . ILE A 1 258 ? -5.463 7.625 -9.808 1.00 78.94 258 ILE A CA 1
ATOM 2118 C C . ILE A 1 258 ? -6.966 7.544 -9.540 1.00 78.94 258 ILE A C 1
ATOM 2120 O O . ILE A 1 258 ? -7.482 8.203 -8.638 1.00 78.94 258 ILE A O 1
ATOM 2124 N N . GLU A 1 259 ? -7.649 6.692 -10.296 1.00 78.50 259 GLU A N 1
ATOM 2125 C CA . GLU A 1 259 ? -9.065 6.361 -10.129 1.00 78.50 259 GLU A CA 1
ATOM 2126 C C . GLU A 1 259 ? -9.267 4.843 -10.068 1.00 78.50 259 GLU A C 1
ATOM 2128 O O . GLU A 1 259 ? -8.377 4.078 -10.433 1.00 78.50 259 GLU A O 1
ATOM 2133 N N . VAL A 1 260 ? -10.446 4.397 -9.622 1.00 78.50 260 VAL A N 1
ATOM 2134 C CA . VAL A 1 260 ? -10.801 2.971 -9.538 1.00 78.50 260 VAL A CA 1
ATOM 2135 C C . VAL A 1 260 ? -12.024 2.671 -10.391 1.00 78.50 260 VAL A C 1
ATOM 2137 O O . VAL A 1 260 ? -13.014 3.402 -10.351 1.00 78.50 260 VAL A O 1
ATOM 2140 N N . THR A 1 261 ? -11.991 1.551 -11.112 1.00 80.38 261 THR A N 1
ATOM 2141 C CA . THR A 1 261 ? -13.159 0.988 -11.798 1.00 80.38 261 THR A CA 1
ATOM 2142 C C . THR A 1 261 ? -13.491 -0.399 -11.267 1.00 80.38 261 THR A C 1
ATOM 2144 O O . THR A 1 261 ? -12.627 -1.260 -11.183 1.00 80.38 261 THR A O 1
ATOM 2147 N N . PHE A 1 262 ? -14.760 -0.644 -10.947 1.00 78.38 262 PHE A N 1
ATOM 2148 C CA . PHE A 1 262 ? -15.224 -1.939 -10.428 1.00 78.38 262 PHE A CA 1
ATOM 2149 C C . PHE A 1 262 ? -15.824 -2.845 -11.506 1.00 78.38 262 PHE A C 1
ATOM 2151 O O . PHE A 1 262 ? -16.120 -4.011 -11.267 1.00 78.38 262 PHE A O 1
ATOM 2158 N N . ASN A 1 263 ? -16.020 -2.301 -12.707 1.00 74.56 263 ASN A N 1
ATOM 2159 C CA . ASN A 1 263 ? -16.789 -2.950 -13.769 1.00 74.56 263 ASN A CA 1
ATOM 2160 C C . ASN A 1 263 ? -15.903 -3.611 -14.829 1.00 74.56 263 ASN A C 1
ATOM 2162 O O . ASN A 1 263 ? -16.415 -4.148 -15.808 1.00 74.56 263 ASN A O 1
ATOM 2166 N N . LYS A 1 264 ? -14.580 -3.508 -14.684 1.00 70.56 264 LYS A N 1
ATOM 2167 C CA . LYS A 1 264 ? -13.607 -4.016 -15.647 1.00 70.56 264 LYS A CA 1
ATOM 2168 C C . LYS A 1 264 ? -12.470 -4.702 -14.910 1.00 70.56 264 LYS A C 1
ATOM 2170 O O . LYS A 1 264 ? -12.087 -4.276 -13.825 1.00 70.56 264 LYS A O 1
ATOM 2175 N N . PHE A 1 265 ? -11.938 -5.741 -15.539 1.00 66.88 265 PHE A N 1
ATOM 2176 C CA . PHE A 1 265 ? -10.703 -6.390 -15.109 1.00 66.88 265 PHE A CA 1
ATOM 2177 C C . PHE A 1 265 ? -9.464 -5.675 -15.657 1.00 66.88 265 PHE A C 1
ATOM 2179 O O . PHE A 1 265 ? -8.382 -5.858 -15.121 1.00 66.88 265 PHE A O 1
ATOM 2186 N N . GLU A 1 266 ? -9.629 -4.835 -16.680 1.00 66.56 266 GLU A N 1
ATOM 2187 C CA . GLU A 1 266 ? -8.548 -4.102 -17.336 1.00 66.56 266 GLU A CA 1
ATOM 2188 C C . GLU A 1 266 ? -8.418 -2.681 -16.779 1.00 66.56 266 GLU A C 1
ATOM 2190 O O . GLU A 1 266 ? -9.419 -1.974 -16.598 1.00 66.56 266 GLU A O 1
ATOM 2195 N N . GLY A 1 267 ? -7.174 -2.271 -16.530 1.00 68.06 267 GLY A N 1
ATOM 2196 C CA . GLY A 1 267 ? -6.825 -0.880 -16.252 1.00 68.06 267 GLY A CA 1
ATOM 2197 C C . GLY A 1 267 ? -6.668 -0.061 -17.530 1.00 68.06 267 GLY A C 1
ATOM 2198 O O . GLY A 1 267 ? -6.488 -0.609 -18.614 1.00 68.06 267 GLY A O 1
ATOM 2199 N N . ASP A 1 268 ? -6.725 1.261 -17.399 1.00 73.88 268 ASP A N 1
ATOM 2200 C CA . ASP A 1 268 ? -6.558 2.192 -18.521 1.00 73.88 268 ASP A CA 1
ATOM 2201 C C . ASP A 1 268 ? -5.682 3.371 -18.088 1.00 73.88 268 ASP A C 1
ATOM 2203 O O . ASP A 1 268 ? -5.835 3.877 -16.975 1.00 73.88 268 ASP A O 1
ATOM 2207 N N . ILE A 1 269 ? -4.768 3.813 -18.951 1.00 74.25 269 ILE A N 1
ATOM 2208 C CA . ILE A 1 269 ? -3.950 5.007 -18.730 1.00 74.25 269 ILE A CA 1
ATOM 2209 C C . ILE A 1 269 ? -4.242 5.979 -19.863 1.00 74.25 269 ILE A C 1
ATOM 2211 O O . ILE A 1 269 ? -3.920 5.727 -21.022 1.00 74.25 269 ILE A O 1
ATOM 2215 N N . LYS A 1 270 ? -4.819 7.126 -19.512 1.00 74.12 270 LYS A N 1
ATOM 2216 C CA . LYS A 1 270 ? -5.126 8.193 -20.462 1.00 74.12 270 LYS A CA 1
ATOM 2217 C C . LYS A 1 270 ? -4.149 9.334 -20.288 1.00 74.12 270 LYS A C 1
ATOM 2219 O O . LYS A 1 270 ? -4.053 9.910 -19.207 1.00 74.12 270 LYS A O 1
ATOM 2224 N N . GLU A 1 271 ? -3.459 9.688 -21.361 1.00 71.88 271 GLU A N 1
ATOM 2225 C CA . GLU A 1 271 ? -2.688 10.924 -21.411 1.00 71.88 271 GLU A CA 1
ATOM 2226 C C . GLU A 1 271 ? -3.643 12.124 -21.377 1.00 71.88 271 GLU A C 1
ATOM 2228 O O . GLU A 1 271 ? -4.546 12.261 -22.208 1.00 71.88 271 GLU A O 1
ATOM 2233 N N . LEU A 1 272 ? -3.454 12.999 -20.397 1.00 65.94 272 LEU A N 1
ATOM 2234 C CA . LEU A 1 272 ? -4.150 14.269 -20.308 1.00 65.94 272 LEU A CA 1
ATOM 2235 C C . LEU A 1 272 ? -3.271 15.305 -21.004 1.00 65.94 272 LEU A C 1
ATOM 2237 O O . LEU A 1 272 ? -2.202 15.652 -20.505 1.00 65.94 272 LEU A O 1
ATOM 2241 N N . LYS A 1 273 ? -3.718 15.813 -22.158 1.00 56.81 273 LYS A N 1
ATOM 2242 C CA . LYS A 1 273 ? -3.021 16.917 -22.827 1.00 56.81 273 LYS A CA 1
ATOM 2243 C C . LYS A 1 273 ? -2.921 18.105 -21.874 1.00 56.81 273 LYS A C 1
ATOM 2245 O O . LYS A 1 273 ? -3.940 18.686 -21.499 1.00 56.81 273 LYS A O 1
ATOM 2250 N N . VAL A 1 274 ? -1.694 18.463 -21.518 1.00 55.97 274 VAL A N 1
ATOM 2251 C CA . VAL A 1 274 ? -1.384 19.705 -20.813 1.00 55.97 274 VAL A CA 1
ATOM 2252 C C . VAL A 1 274 ? -1.012 20.760 -21.858 1.00 55.97 274 VAL A C 1
ATOM 2254 O O . VAL A 1 274 ? -0.474 20.440 -22.915 1.00 55.97 274 VAL A O 1
ATOM 2257 N N . ASP A 1 275 ? -1.415 21.999 -21.581 1.00 49.38 275 ASP A N 1
ATOM 2258 C CA . ASP A 1 275 ? -1.259 23.212 -22.394 1.00 49.38 275 ASP A CA 1
ATOM 2259 C C . ASP A 1 275 ? 0.082 23.260 -23.176 1.00 49.38 275 ASP A C 1
ATOM 2261 O O . ASP A 1 275 ? 1.115 22.951 -22.578 1.00 49.38 275 ASP A O 1
ATOM 2265 N N . PRO A 1 276 ? 0.141 23.696 -24.457 1.00 48.16 276 PRO A N 1
ATOM 2266 C CA . PRO A 1 276 ? 1.355 23.651 -25.292 1.00 48.16 276 PRO A CA 1
ATOM 2267 C C . PRO A 1 276 ? 2.577 24.423 -24.758 1.00 48.16 276 PRO A C 1
ATOM 2269 O O . PRO A 1 276 ? 3.643 24.367 -25.366 1.00 48.16 276 PRO A O 1
ATOM 2272 N N . GLY A 1 277 ? 2.427 25.176 -23.663 1.00 51.12 277 GLY A N 1
ATOM 2273 C CA . GLY A 1 277 ? 3.501 25.903 -22.983 1.00 51.12 277 GLY A CA 1
ATOM 2274 C C . GLY A 1 277 ? 4.122 25.185 -21.777 1.00 51.12 277 GLY A C 1
ATOM 2275 O O . GLY A 1 277 ? 5.128 25.669 -21.267 1.00 51.12 277 GLY A O 1
ATOM 2276 N N . ASN A 1 278 ? 3.558 24.059 -21.319 1.00 48.75 278 ASN A N 1
ATOM 2277 C CA . ASN A 1 278 ? 4.084 23.267 -20.202 1.00 48.75 278 ASN A CA 1
ATOM 2278 C C . ASN A 1 278 ? 4.516 21.881 -20.694 1.00 48.75 278 ASN A C 1
ATOM 2280 O O . ASN A 1 278 ? 3.717 21.118 -21.224 1.00 48.75 278 ASN A O 1
ATOM 2284 N N . SER A 1 279 ? 5.782 21.528 -20.474 1.00 46.84 279 SER A N 1
ATOM 2285 C CA . SER A 1 279 ? 6.362 20.237 -20.872 1.00 46.84 279 SER A CA 1
ATOM 2286 C C . SER A 1 279 ? 5.958 19.055 -19.977 1.00 46.84 279 SER A C 1
ATOM 2288 O O . SER A 1 279 ? 6.396 17.931 -20.214 1.00 46.84 279 SER A O 1
ATOM 2290 N N . SER A 1 280 ? 5.146 19.274 -18.939 1.00 51.78 280 SER A N 1
ATOM 2291 C CA . SER A 1 280 ? 4.706 18.214 -18.030 1.00 51.78 280 SER A CA 1
ATOM 2292 C C . SER A 1 280 ? 3.489 17.480 -18.595 1.00 51.78 280 SER A C 1
ATOM 2294 O O . SER A 1 280 ? 2.395 18.041 -18.623 1.00 51.78 280 SER A O 1
ATOM 2296 N N . ILE A 1 281 ? 3.663 16.223 -19.000 1.00 54.94 281 ILE A N 1
ATOM 2297 C CA . ILE A 1 281 ? 2.556 15.342 -19.391 1.00 54.94 281 ILE A CA 1
ATOM 2298 C C . ILE A 1 281 ? 1.946 14.735 -18.124 1.00 54.94 281 ILE A C 1
ATOM 2300 O O . ILE A 1 281 ? 2.648 14.085 -17.348 1.00 54.94 281 ILE A O 1
ATOM 2304 N N . ALA A 1 282 ? 0.645 14.942 -17.919 1.00 66.31 282 ALA A N 1
ATOM 2305 C CA . ALA A 1 282 ? -0.112 14.311 -16.843 1.00 66.31 282 ALA A CA 1
ATOM 2306 C C . ALA A 1 282 ? -0.899 13.113 -17.390 1.00 66.31 282 ALA A C 1
ATOM 2308 O O . ALA A 1 282 ? -1.401 13.148 -18.509 1.00 66.31 282 ALA A O 1
ATOM 2309 N N . TYR A 1 283 ? -1.053 12.069 -16.586 1.00 71.75 283 TYR A N 1
ATOM 2310 C CA . TYR A 1 283 ? -1.784 10.858 -16.936 1.00 71.75 283 TYR A CA 1
ATOM 2311 C C . TYR A 1 283 ? -2.902 10.602 -15.926 1.00 71.75 283 TYR A C 1
ATOM 2313 O O . TYR A 1 283 ? -2.763 10.859 -14.731 1.00 71.75 283 TYR A O 1
ATOM 2321 N N . GLN A 1 284 ? -4.017 10.059 -16.398 1.00 76.50 284 GLN A N 1
ATOM 2322 C CA . GLN A 1 284 ? -5.074 9.500 -15.565 1.00 76.50 284 GLN A CA 1
ATOM 2323 C C . GLN A 1 284 ? -4.974 7.978 -15.630 1.00 76.50 284 GLN A C 1
ATOM 2325 O O . GLN A 1 284 ? -5.208 7.395 -16.688 1.00 76.50 284 GLN A O 1
ATOM 2330 N N . ALA A 1 285 ? -4.619 7.348 -14.514 1.00 79.81 285 ALA A N 1
ATOM 2331 C CA . ALA A 1 285 ? -4.531 5.900 -14.384 1.00 79.81 285 ALA A CA 1
ATOM 2332 C C . ALA A 1 285 ? -5.793 5.368 -13.693 1.00 79.81 285 ALA A C 1
ATOM 2334 O O . ALA A 1 285 ? -6.093 5.724 -12.555 1.00 79.81 285 ALA A O 1
ATOM 2335 N N . THR A 1 286 ? -6.534 4.509 -14.384 1.00 81.56 286 THR A N 1
ATOM 2336 C CA . THR A 1 286 ? -7.701 3.807 -13.846 1.00 81.56 286 THR A CA 1
ATOM 2337 C C . THR A 1 286 ? -7.280 2.408 -13.417 1.00 81.56 286 THR A C 1
ATOM 2339 O O . THR A 1 286 ? -6.959 1.569 -14.258 1.00 81.56 286 THR A O 1
ATOM 2342 N N . ILE A 1 287 ? -7.295 2.153 -12.112 1.00 83.19 287 ILE A N 1
ATOM 2343 C CA . ILE A 1 287 ? -6.990 0.853 -11.516 1.00 83.19 287 ILE A CA 1
ATOM 2344 C C . ILE A 1 287 ? -8.264 -0.011 -11.512 1.00 83.19 287 ILE A C 1
ATOM 2346 O O . ILE A 1 287 ? -9.301 0.435 -11.011 1.00 83.19 287 ILE A O 1
ATOM 2350 N N . PRO A 1 288 ? -8.232 -1.242 -12.048 1.00 82.25 288 PRO A N 1
ATOM 2351 C CA . PRO A 1 288 ? -9.363 -2.154 -11.949 1.00 82.25 288 PRO A CA 1
ATOM 2352 C C . PRO A 1 288 ? -9.463 -2.715 -10.526 1.00 82.25 288 PRO A C 1
ATOM 2354 O O . PRO A 1 288 ? -8.462 -3.108 -9.943 1.00 82.25 288 PRO A O 1
ATOM 2357 N N . TYR A 1 289 ? -10.669 -2.790 -9.974 1.00 85.31 289 TYR A N 1
ATOM 2358 C CA . TYR A 1 289 ? -10.989 -3.512 -8.742 1.00 85.31 289 TYR A CA 1
ATOM 2359 C C . TYR A 1 289 ? -12.233 -4.376 -8.988 1.00 85.31 289 TYR A C 1
ATOM 2361 O O . TYR A 1 289 ? -13.347 -4.009 -8.603 1.00 85.31 289 TYR A O 1
ATOM 2369 N N . PRO A 1 290 ? -12.091 -5.490 -9.721 1.00 82.75 290 PRO A N 1
ATOM 2370 C CA . PRO A 1 290 ? -13.237 -6.299 -10.100 1.00 82.75 290 PRO A CA 1
ATOM 2371 C C . PRO A 1 290 ? -13.849 -7.018 -8.882 1.00 82.75 290 PRO A C 1
ATOM 2373 O O . PRO A 1 290 ? -13.219 -7.110 -7.821 1.00 82.75 290 PRO A O 1
ATOM 2376 N N . PRO A 1 291 ? -15.078 -7.550 -9.009 1.00 84.88 291 PRO A N 1
ATOM 2377 C CA . PRO A 1 291 ? -15.671 -8.395 -7.982 1.00 84.88 291 PRO A CA 1
ATOM 2378 C C . PRO A 1 291 ? -14.794 -9.611 -7.674 1.00 84.88 291 PRO A C 1
ATOM 2380 O O . PRO A 1 291 ? -14.106 -10.130 -8.554 1.00 84.88 291 PRO A O 1
ATOM 2383 N N . ILE A 1 292 ? -14.884 -10.096 -6.434 1.00 87.81 292 ILE A N 1
ATOM 2384 C CA . ILE A 1 292 ? -14.230 -11.336 -6.010 1.00 87.81 292 ILE A CA 1
ATOM 2385 C C . ILE A 1 292 ? -14.697 -12.479 -6.935 1.00 87.81 292 ILE A C 1
ATOM 2387 O O . ILE A 1 292 ? -15.911 -12.689 -7.047 1.00 87.81 292 ILE A O 1
ATOM 2391 N N . PRO A 1 293 ? -13.780 -13.204 -7.603 1.00 82.06 293 PRO A N 1
ATOM 2392 C CA . PRO A 1 293 ? -14.140 -14.339 -8.446 1.00 82.06 293 PRO A CA 1
ATOM 2393 C C . PRO A 1 293 ? -14.853 -15.444 -7.659 1.00 82.06 293 PRO A C 1
ATOM 2395 O O . PRO A 1 293 ? -14.639 -15.614 -6.462 1.00 82.06 293 PRO A O 1
ATOM 2398 N N . SER A 1 294 ? -15.692 -16.227 -8.339 1.00 83.56 294 SER A N 1
ATOM 2399 C CA . SER A 1 294 ? -16.257 -17.443 -7.740 1.00 83.56 294 SER A CA 1
ATOM 2400 C C . SER A 1 294 ? -15.191 -18.535 -7.597 1.00 83.56 294 SER A C 1
ATOM 2402 O O . SER A 1 294 ? -14.305 -18.609 -8.446 1.00 83.56 294 SER A O 1
ATOM 2404 N N . GLU A 1 295 ? -15.340 -19.433 -6.617 1.00 82.81 295 GLU A N 1
ATOM 2405 C CA . GLU A 1 295 ? -14.426 -20.575 -6.392 1.00 82.81 295 GLU A CA 1
ATOM 2406 C C . GLU A 1 295 ? -14.237 -21.471 -7.630 1.00 82.81 295 GLU A C 1
ATOM 2408 O O . GLU A 1 295 ? -13.210 -22.124 -7.770 1.00 82.81 295 GLU A O 1
ATOM 2413 N N . ILE A 1 296 ? -15.209 -21.488 -8.551 1.00 79.81 296 ILE A N 1
ATOM 2414 C CA . ILE A 1 296 ? -15.119 -22.229 -9.820 1.00 79.81 296 ILE A CA 1
ATOM 2415 C C . ILE A 1 296 ? -14.112 -21.574 -10.777 1.00 79.81 296 ILE A C 1
ATOM 2417 O O . ILE A 1 296 ? -13.409 -22.270 -11.501 1.00 79.81 296 ILE A O 1
ATOM 2421 N N . ASN A 1 297 ? -14.058 -20.240 -10.794 1.00 76.06 297 ASN A N 1
ATOM 2422 C CA . ASN A 1 297 ? -13.201 -19.479 -11.705 1.00 76.06 297 ASN A CA 1
ATOM 2423 C C . ASN A 1 297 ? -11.817 -19.224 -11.107 1.00 76.06 297 ASN A C 1
ATOM 2425 O O . ASN A 1 297 ? -10.837 -19.162 -11.842 1.00 76.06 297 ASN A O 1
ATOM 2429 N N . LEU A 1 298 ? -11.745 -19.033 -9.789 1.00 81.31 298 LEU A N 1
ATOM 2430 C CA . LEU A 1 298 ? -10.492 -18.952 -9.062 1.00 81.31 298 LEU A CA 1
ATOM 2431 C C . LEU A 1 298 ? -10.692 -19.368 -7.605 1.00 81.31 298 LEU A C 1
ATOM 2433 O O . LEU A 1 298 ? -11.453 -18.731 -6.878 1.00 81.31 298 LEU A O 1
ATOM 2437 N N . SER A 1 299 ? -9.958 -20.395 -7.179 1.00 86.81 299 SER A N 1
ATOM 2438 C CA . SER A 1 299 ? -10.017 -20.887 -5.806 1.00 86.81 299 SER A CA 1
ATOM 2439 C C . SER A 1 299 ? -9.385 -19.916 -4.803 1.00 86.81 299 SER A C 1
ATOM 2441 O O . SER A 1 299 ? -8.412 -19.216 -5.114 1.00 86.81 299 SER A O 1
ATOM 2443 N N . LEU A 1 300 ? -9.863 -19.934 -3.554 1.00 88.12 300 LEU A N 1
ATOM 2444 C CA . LEU A 1 300 ? -9.235 -19.183 -2.457 1.00 88.12 300 LEU A CA 1
ATOM 2445 C C . LEU A 1 300 ? -7.752 -19.543 -2.274 1.00 88.12 300 LEU A C 1
ATOM 2447 O O . LEU A 1 300 ? -6.946 -18.675 -1.935 1.00 88.12 300 LEU A O 1
ATOM 2451 N N . GLU A 1 301 ? -7.372 -20.800 -2.515 1.00 88.81 301 GLU A N 1
ATOM 2452 C CA . GLU A 1 301 ? -5.973 -21.235 -2.463 1.00 88.81 301 GLU A CA 1
ATOM 2453 C C . GLU A 1 301 ? -5.117 -20.464 -3.475 1.00 88.81 301 GLU A C 1
ATOM 2455 O O . GLU A 1 301 ? -4.081 -19.914 -3.104 1.00 88.81 301 GLU A O 1
ATOM 2460 N N . ASN A 1 302 ? -5.576 -20.343 -4.723 1.00 86.31 302 ASN A N 1
ATOM 2461 C CA . ASN A 1 302 ? -4.853 -19.620 -5.767 1.00 86.31 302 ASN A CA 1
ATOM 2462 C C . ASN A 1 302 ? -4.815 -18.106 -5.500 1.00 86.31 302 ASN A C 1
ATOM 2464 O O . ASN A 1 302 ? -3.765 -17.488 -5.681 1.00 86.31 302 ASN A O 1
ATOM 2468 N N . ILE A 1 303 ? -5.909 -17.513 -4.997 1.00 87.50 303 ILE A N 1
ATOM 2469 C CA . ILE A 1 303 ? -5.917 -16.106 -4.541 1.00 87.50 303 ILE A CA 1
ATOM 2470 C C . ILE A 1 303 ? -4.851 -15.902 -3.458 1.00 87.50 303 ILE A C 1
ATOM 2472 O O . ILE A 1 303 ? -4.089 -14.935 -3.507 1.00 87.50 303 ILE A O 1
ATOM 2476 N N . THR A 1 304 ? -4.781 -16.825 -2.496 1.00 89.94 304 THR A N 1
ATOM 2477 C CA . THR A 1 304 ? -3.838 -16.759 -1.374 1.00 89.94 304 THR A CA 1
ATOM 2478 C C . THR A 1 304 ? -2.400 -16.870 -1.872 1.00 89.94 304 THR A C 1
ATOM 2480 O O . THR A 1 304 ? -1.608 -15.968 -1.593 1.00 89.94 304 THR A O 1
ATOM 2483 N N . LYS A 1 305 ? -2.088 -17.901 -2.673 1.00 88.06 305 LYS A N 1
ATOM 2484 C CA . LYS A 1 305 ? -0.763 -18.096 -3.289 1.00 88.06 305 LYS A CA 1
ATOM 2485 C C . LYS A 1 305 ? -0.313 -16.847 -4.027 1.00 88.06 305 LYS A C 1
ATOM 2487 O O . LYS A 1 305 ? 0.783 -16.356 -3.790 1.00 88.06 305 LYS A O 1
ATOM 2492 N N . TRP A 1 306 ? -1.187 -16.285 -4.858 1.00 88.19 306 TRP A N 1
ATOM 2493 C CA . TRP A 1 306 ? -0.855 -15.096 -5.625 1.00 88.19 306 TRP A CA 1
ATOM 2494 C C . TRP A 1 306 ? -0.626 -13.855 -4.748 1.00 88.19 306 TRP A C 1
ATOM 2496 O O . TRP A 1 306 ? 0.352 -13.130 -4.937 1.00 88.19 306 TRP A O 1
ATOM 2506 N N . SER A 1 307 ? -1.496 -13.622 -3.760 1.00 88.75 307 SER A N 1
ATOM 2507 C CA . SER A 1 307 ? -1.377 -12.480 -2.841 1.00 88.75 307 SER A CA 1
ATOM 2508 C C . SER A 1 307 ? -0.085 -12.491 -2.016 1.00 88.75 307 SER A C 1
ATOM 2510 O O . SER A 1 307 ? 0.374 -11.435 -1.586 1.00 88.75 307 SER A O 1
ATOM 2512 N N . GLN A 1 308 ? 0.498 -13.675 -1.813 1.00 89.31 308 GLN A N 1
ATOM 2513 C CA . GLN A 1 308 ? 1.712 -13.906 -1.028 1.00 89.31 308 GLN A CA 1
ATOM 2514 C C . GLN A 1 308 ? 2.937 -14.218 -1.899 1.00 89.31 308 GLN A C 1
ATOM 2516 O O . GLN A 1 308 ? 4.024 -14.434 -1.361 1.00 89.31 308 GLN A O 1
ATOM 2521 N N . ALA A 1 309 ? 2.779 -14.255 -3.227 1.00 87.12 309 ALA A N 1
ATOM 2522 C CA . ALA A 1 309 ? 3.857 -14.598 -4.140 1.00 87.12 309 ALA A CA 1
ATOM 2523 C C . ALA A 1 309 ? 4.998 -13.584 -4.009 1.00 87.12 309 ALA A C 1
ATOM 2525 O O . ALA A 1 309 ? 4.803 -12.368 -4.124 1.00 87.12 309 ALA A O 1
ATOM 2526 N N . LYS A 1 310 ? 6.203 -14.094 -3.767 1.00 85.81 310 LYS A N 1
ATOM 2527 C CA . LYS A 1 310 ? 7.407 -13.274 -3.670 1.00 85.81 310 LYS A CA 1
ATOM 2528 C C . LYS A 1 310 ? 7.818 -12.782 -5.055 1.00 85.81 310 LYS A C 1
ATOM 2530 O O . LYS A 1 310 ? 7.343 -13.276 -6.080 1.00 85.81 310 LYS A O 1
ATOM 2535 N N . ASP A 1 311 ? 8.668 -11.763 -5.092 1.00 83.69 311 ASP A N 1
ATOM 2536 C CA . ASP A 1 311 ? 9.232 -11.309 -6.366 1.00 83.69 311 ASP A CA 1
ATOM 2537 C C . ASP A 1 311 ? 10.370 -12.221 -6.829 1.00 83.69 311 ASP A C 1
ATOM 2539 O O . ASP A 1 311 ? 10.526 -12.432 -8.030 1.00 83.69 311 ASP A O 1
ATOM 2543 N N . GLU A 1 312 ? 11.115 -12.779 -5.874 1.00 80.00 312 GLU A N 1
ATOM 2544 C CA . GLU A 1 312 ? 12.162 -13.780 -6.067 1.00 80.00 312 GLU A CA 1
ATOM 2545 C C . GLU A 1 312 ? 11.741 -15.093 -5.409 1.00 80.00 312 GLU A C 1
ATOM 2547 O O . GLU A 1 312 ? 11.208 -15.076 -4.296 1.00 80.00 312 GLU A O 1
ATOM 2552 N N . ASP A 1 313 ? 12.053 -16.203 -6.077 1.00 75.00 313 ASP A N 1
ATOM 2553 C CA . ASP A 1 313 ? 11.835 -17.577 -5.620 1.00 75.00 313 ASP A CA 1
ATOM 2554 C C . ASP A 1 313 ? 10.358 -17.955 -5.340 1.00 75.00 313 ASP A C 1
ATOM 2556 O O . ASP A 1 313 ? 9.500 -17.139 -5.000 1.00 75.00 313 ASP A O 1
ATOM 2560 N N . GLY A 1 314 ? 10.036 -19.245 -5.459 1.00 74.88 314 GLY A N 1
ATOM 2561 C CA . GLY A 1 314 ? 8.686 -19.767 -5.206 1.00 74.88 314 GLY A CA 1
ATOM 2562 C C . GLY A 1 314 ? 7.731 -19.650 -6.397 1.00 74.88 314 GLY A C 1
ATOM 2563 O O . GLY A 1 314 ? 8.158 -19.635 -7.549 1.00 74.88 314 GLY A O 1
ATOM 2564 N N . ASP A 1 315 ? 6.426 -19.629 -6.119 1.00 73.44 315 ASP A N 1
ATOM 2565 C CA . ASP A 1 315 ? 5.398 -19.640 -7.162 1.00 73.44 315 ASP A CA 1
ATOM 2566 C C . ASP A 1 315 ? 5.334 -18.288 -7.897 1.00 73.44 315 ASP A C 1
ATOM 2568 O O . ASP A 1 315 ? 5.192 -17.228 -7.282 1.00 73.44 315 ASP A O 1
ATOM 2572 N N . PHE A 1 316 ? 5.372 -18.339 -9.232 1.00 76.62 316 PHE A N 1
ATOM 2573 C CA . PHE A 1 316 ? 5.249 -17.186 -10.136 1.00 76.62 316 PHE A CA 1
ATOM 2574 C C . PHE A 1 316 ? 6.282 -16.063 -9.897 1.00 76.62 316 PHE A C 1
ATOM 2576 O O . PHE A 1 316 ? 5.874 -14.905 -9.731 1.00 76.62 316 PHE A O 1
ATOM 2583 N N . PRO A 1 317 ? 7.598 -16.342 -9.877 1.00 78.62 317 PRO A N 1
ATOM 2584 C CA . PRO A 1 317 ? 8.606 -15.325 -9.589 1.00 78.62 317 PRO A CA 1
ATOM 2585 C C . PRO A 1 317 ? 8.585 -14.224 -10.656 1.00 78.62 317 PRO A C 1
ATOM 2587 O O . PRO A 1 317 ? 8.433 -14.500 -11.847 1.00 78.62 317 PRO A O 1
ATOM 2590 N N . PHE A 1 318 ? 8.719 -12.967 -10.228 1.00 79.38 318 PHE A N 1
ATOM 2591 C CA . PHE A 1 318 ? 8.894 -11.852 -11.162 1.00 79.38 318 PHE A CA 1
ATOM 2592 C C . PHE A 1 318 ? 10.329 -11.816 -11.682 1.00 79.38 318 PHE A C 1
ATOM 2594 O O . PHE A 1 318 ? 10.534 -11.658 -12.879 1.00 79.38 318 PHE A O 1
ATOM 2601 N N . TYR A 1 319 ? 11.310 -11.996 -10.798 1.00 80.06 319 TYR A N 1
ATOM 2602 C CA . TYR A 1 319 ? 12.710 -12.087 -11.180 1.00 80.06 319 TYR A CA 1
ATOM 2603 C C . TYR A 1 319 ? 13.113 -13.552 -11.316 1.00 80.06 319 TYR A C 1
ATOM 2605 O O . TYR A 1 319 ? 13.265 -14.269 -10.326 1.00 80.06 319 TYR A O 1
ATOM 2613 N N . GLN A 1 320 ? 13.287 -13.999 -12.555 1.00 77.75 320 GLN A N 1
ATOM 2614 C CA . GLN A 1 320 ? 13.769 -15.345 -12.835 1.00 77.75 320 GLN A CA 1
ATOM 2615 C C . GLN A 1 320 ? 15.295 -15.373 -12.840 1.00 77.75 320 GLN A C 1
ATOM 2617 O O . GLN A 1 320 ? 15.942 -14.463 -13.364 1.00 77.75 320 GLN A O 1
ATOM 2622 N N . LYS A 1 321 ? 15.867 -16.430 -12.264 1.00 79.31 321 LYS A N 1
ATOM 2623 C CA . LYS A 1 321 ? 17.311 -16.656 -12.210 1.00 79.31 321 LYS A CA 1
ATOM 2624 C C . LYS A 1 321 ? 17.651 -17.973 -12.893 1.00 79.31 321 LYS A C 1
ATOM 2626 O O . LYS A 1 321 ? 16.872 -18.921 -12.833 1.00 79.31 321 LYS A O 1
ATOM 2631 N N . ASN A 1 322 ? 18.808 -18.023 -13.537 1.00 77.44 322 ASN A N 1
ATOM 2632 C CA . ASN A 1 322 ? 19.363 -19.260 -14.061 1.00 77.44 322 ASN A CA 1
ATOM 2633 C C . ASN A 1 322 ? 19.738 -20.178 -12.886 1.00 77.44 322 ASN A C 1
ATOM 2635 O O . ASN A 1 322 ? 20.360 -19.728 -11.920 1.00 77.44 322 ASN A O 1
ATOM 2639 N N . GLU A 1 323 ? 19.362 -21.453 -12.963 1.00 78.94 323 GLU A N 1
ATOM 2640 C CA . GLU A 1 323 ? 19.626 -22.425 -11.899 1.00 78.94 323 GLU A CA 1
ATOM 2641 C C . GLU A 1 323 ? 21.134 -22.608 -11.661 1.00 78.94 323 GLU A C 1
ATOM 2643 O O . GLU A 1 323 ? 21.560 -22.719 -10.509 1.00 78.94 323 GLU A O 1
ATOM 2648 N N . ASP A 1 324 ? 21.938 -22.553 -12.728 1.00 77.62 324 ASP A N 1
ATOM 2649 C CA . ASP A 1 324 ? 23.367 -22.881 -12.692 1.00 77.62 324 ASP A CA 1
ATOM 2650 C C . ASP A 1 324 ? 24.236 -21.799 -12.032 1.00 77.62 324 ASP A C 1
ATOM 2652 O O . ASP A 1 324 ? 25.153 -22.111 -11.270 1.00 77.62 324 ASP A O 1
ATOM 2656 N N . ASP A 1 325 ? 23.978 -20.523 -12.330 1.00 79.12 325 ASP A N 1
ATOM 2657 C CA . ASP A 1 325 ? 24.842 -19.404 -11.923 1.00 79.12 325 ASP A CA 1
ATOM 2658 C C . ASP A 1 325 ? 24.120 -18.300 -11.138 1.00 79.12 325 ASP A C 1
ATOM 2660 O O . ASP A 1 325 ? 24.749 -17.313 -10.751 1.00 79.12 325 ASP A O 1
ATOM 2664 N N . GLN A 1 326 ? 22.819 -18.471 -10.873 1.00 78.00 326 GLN A N 1
ATOM 2665 C CA . GLN A 1 326 ? 21.966 -17.514 -10.159 1.00 78.00 326 GLN A CA 1
ATOM 2666 C C . GLN A 1 326 ? 21.893 -16.124 -10.814 1.00 78.00 326 GLN A C 1
ATOM 2668 O O . GLN A 1 326 ? 21.413 -15.169 -10.196 1.00 78.00 326 GLN A O 1
ATOM 2673 N N . SER A 1 327 ? 22.343 -15.992 -12.065 1.00 76.62 327 SER A N 1
ATOM 2674 C CA . SER A 1 327 ? 22.217 -14.755 -12.829 1.00 76.62 327 SER A CA 1
ATOM 2675 C C . SER A 1 327 ? 20.766 -14.525 -13.239 1.00 76.62 327 SER A C 1
ATOM 2677 O O . SER A 1 327 ? 20.017 -15.471 -13.483 1.00 76.62 327 SER A O 1
ATOM 2679 N N . TYR A 1 328 ? 20.344 -13.261 -13.308 1.00 75.12 328 TYR A N 1
ATOM 2680 C CA . TYR A 1 328 ? 18.996 -12.938 -13.760 1.00 75.12 328 TYR A CA 1
ATOM 2681 C C . TYR A 1 328 ? 18.827 -13.278 -15.237 1.00 75.12 328 TYR A C 1
ATOM 2683 O O . TYR A 1 328 ? 19.568 -12.792 -16.092 1.00 75.12 328 TYR A O 1
ATOM 2691 N N . LEU A 1 329 ? 17.799 -14.067 -15.536 1.00 70.38 329 LEU A N 1
ATOM 2692 C CA . LEU A 1 329 ? 17.323 -14.250 -16.897 1.00 70.38 329 LEU A CA 1
ATOM 2693 C C . LEU A 1 329 ? 16.614 -12.954 -17.281 1.00 70.38 329 LEU A C 1
ATOM 2695 O O . LEU A 1 329 ? 15.679 -12.553 -16.595 1.00 70.38 329 LEU A O 1
ATOM 2699 N N . ILE A 1 330 ? 17.080 -12.273 -18.329 1.00 66.81 330 ILE A N 1
ATOM 2700 C CA . ILE A 1 330 ? 16.485 -11.044 -18.874 1.00 66.81 330 ILE A CA 1
ATOM 2701 C C . ILE A 1 330 ? 16.157 -11.334 -20.339 1.00 66.81 330 ILE A C 1
ATOM 2703 O O . ILE A 1 330 ? 17.055 -11.482 -21.165 1.00 66.81 330 ILE A O 1
ATOM 2707 N N . GLY A 1 331 ? 14.869 -11.468 -20.665 1.00 59.53 331 GLY A N 1
ATOM 2708 C CA . GLY A 1 331 ? 14.431 -11.905 -21.993 1.00 59.53 331 GLY A CA 1
ATOM 2709 C C . GLY A 1 331 ? 12.978 -11.563 -22.325 1.00 59.53 331 GLY A C 1
ATOM 2710 O O . GLY A 1 331 ? 12.288 -10.873 -21.577 1.00 59.53 331 GLY A O 1
ATOM 2711 N N . VAL A 1 332 ? 12.499 -12.066 -23.467 1.00 51.56 332 VAL A N 1
ATOM 2712 C CA . VAL A 1 332 ? 11.135 -11.825 -23.992 1.00 51.56 332 VAL A CA 1
ATOM 2713 C C . VAL A 1 332 ? 10.046 -12.374 -23.057 1.00 51.56 332 VAL A C 1
ATOM 2715 O O . VAL A 1 332 ? 8.894 -11.958 -23.132 1.00 51.56 332 VAL A O 1
ATOM 2718 N N . GLU A 1 333 ? 10.403 -13.265 -22.136 1.00 53.47 333 GLU A N 1
ATOM 2719 C CA . GLU A 1 333 ? 9.493 -13.881 -21.166 1.00 53.47 333 GLU A CA 1
ATOM 2720 C C . GLU A 1 333 ? 8.870 -12.872 -20.187 1.00 53.47 333 GLU A C 1
ATOM 2722 O O . GLU A 1 333 ? 7.710 -13.042 -19.826 1.00 53.47 333 GLU A O 1
ATOM 2727 N N . TYR A 1 334 ? 9.545 -11.754 -19.869 1.00 54.28 334 TYR A N 1
ATOM 2728 C CA . TYR A 1 334 ? 8.937 -10.654 -19.091 1.00 54.28 334 TYR A CA 1
ATOM 2729 C C . TYR A 1 334 ? 7.777 -9.977 -19.833 1.00 54.28 334 TYR A C 1
ATOM 2731 O O . TYR A 1 334 ? 6.924 -9.352 -19.211 1.00 54.28 334 TYR A O 1
ATOM 2739 N N . PHE A 1 335 ? 7.742 -10.095 -21.160 1.00 50.06 335 PHE A N 1
ATOM 2740 C CA . PHE A 1 335 ? 6.766 -9.456 -22.045 1.00 50.06 335 PHE A CA 1
ATOM 2741 C C . PHE A 1 335 ? 5.837 -10.463 -22.729 1.00 50.06 335 PHE A C 1
ATOM 2743 O O . PHE A 1 335 ? 4.962 -10.072 -23.505 1.00 50.06 335 PHE A O 1
ATOM 2750 N N . SER A 1 336 ? 6.031 -11.758 -22.473 1.00 43.88 336 SER A N 1
ATOM 2751 C CA . SER A 1 336 ? 5.240 -12.822 -23.080 1.00 43.88 336 SER A CA 1
ATOM 2752 C C . SER A 1 336 ? 4.008 -13.096 -22.215 1.00 43.88 336 SER A C 1
ATOM 2754 O O . SER A 1 336 ? 4.136 -13.298 -21.006 1.00 43.88 336 SER A O 1
ATOM 2756 N N . PRO A 1 337 ? 2.796 -13.110 -22.796 1.00 42.75 337 PRO A N 1
ATOM 2757 C CA . PRO A 1 337 ? 1.607 -13.533 -22.072 1.00 42.75 337 PRO A CA 1
ATOM 2758 C C . PRO A 1 337 ? 1.788 -14.940 -21.469 1.00 42.75 337 PRO A C 1
ATOM 2760 O O . PRO A 1 337 ? 2.408 -15.786 -22.117 1.00 42.75 337 PRO A O 1
ATOM 2763 N N . PRO A 1 338 ? 1.211 -15.231 -20.288 1.00 47.03 338 PRO A N 1
ATOM 2764 C CA . PRO A 1 338 ? 0.279 -14.401 -19.526 1.00 47.03 338 PRO A CA 1
ATOM 2765 C C . PRO A 1 338 ? 0.932 -13.744 -18.289 1.00 47.03 338 PRO A C 1
ATOM 2767 O O . PRO A 1 338 ? 0.625 -14.113 -17.158 1.00 47.03 338 PRO A O 1
ATOM 2770 N N . TYR A 1 339 ? 1.790 -12.734 -18.472 1.00 49.12 339 TYR A N 1
ATOM 2771 C CA . TYR A 1 339 ? 2.305 -11.907 -17.368 1.00 49.12 339 TYR A CA 1
ATOM 2772 C C . TYR A 1 339 ? 1.935 -10.417 -17.500 1.00 49.12 339 TYR A C 1
ATOM 2774 O O . TYR A 1 339 ? 1.996 -9.878 -18.605 1.00 49.12 339 TYR A O 1
ATOM 2782 N N . PRO A 1 340 ? 1.646 -9.708 -16.384 1.00 49.22 340 PRO A N 1
ATOM 2783 C CA . PRO A 1 340 ? 1.035 -10.165 -15.135 1.00 49.22 340 PRO A CA 1
ATOM 2784 C C . PRO A 1 340 ? -0.439 -9.719 -15.061 1.00 49.22 340 PRO A C 1
ATOM 2786 O O . PRO A 1 340 ? -0.746 -8.603 -14.651 1.00 49.22 340 PRO A O 1
ATO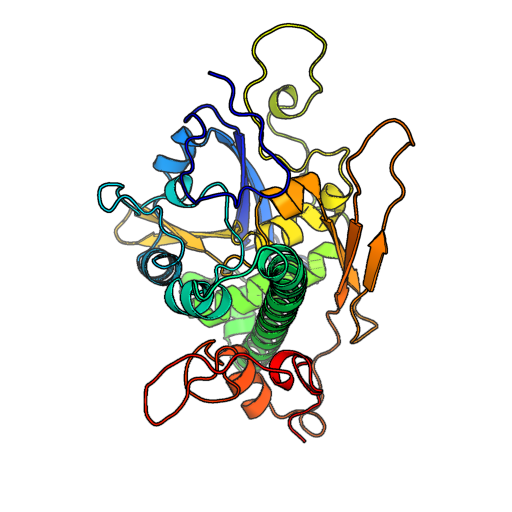M 2789 N N . TYR A 1 341 ? -1.359 -10.622 -15.409 1.00 51.91 341 TYR A N 1
ATOM 2790 C CA . TYR A 1 341 ? -2.793 -10.507 -15.105 1.00 51.91 341 TYR A CA 1
ATOM 2791 C C . TYR A 1 341 ? -3.253 -11.718 -14.274 1.00 51.91 341 TYR A C 1
ATOM 2793 O O . TYR A 1 341 ? -3.852 -12.676 -14.744 1.00 51.91 341 TYR A O 1
ATOM 2801 N N . ILE A 1 342 ? -2.946 -11.646 -12.987 1.00 52.84 342 ILE A N 1
ATOM 2802 C CA . ILE A 1 342 ? -3.831 -11.929 -11.846 1.00 52.84 342 ILE A CA 1
ATOM 2803 C C . ILE A 1 342 ? -5.299 -11.748 -12.272 1.00 52.84 342 ILE A C 1
ATOM 2805 O O . ILE A 1 342 ? -5.566 -10.707 -12.875 1.00 52.84 342 ILE A O 1
ATOM 2809 N N . PRO A 1 343 ? -6.303 -12.595 -11.978 1.00 41.31 343 PRO A N 1
ATOM 2810 C CA . PRO A 1 343 ? -6.391 -13.867 -11.252 1.00 41.31 343 PRO A CA 1
ATOM 2811 C C . PRO A 1 343 ? -6.834 -15.051 -12.161 1.00 41.31 343 PRO A C 1
ATOM 2813 O O . PRO A 1 343 ? -7.133 -16.138 -11.685 1.00 41.31 343 PRO A O 1
ATOM 2816 N N . LEU A 1 344 ? -6.973 -14.835 -13.472 1.00 37.06 344 LEU A N 1
ATOM 2817 C CA . LEU A 1 344 ? -7.693 -15.745 -14.382 1.00 37.06 344 LEU A CA 1
ATOM 2818 C C . LEU A 1 344 ? -6.803 -16.799 -15.061 1.00 37.06 344 LEU A C 1
ATOM 2820 O O . LEU A 1 344 ? -7.323 -17.723 -15.678 1.00 37.06 344 LEU A O 1
ATOM 2824 N N . SER A 1 345 ? -5.477 -16.680 -14.962 1.00 33.84 345 SER A N 1
ATOM 2825 C CA . SER A 1 345 ? -4.530 -17.616 -15.586 1.00 33.84 345 SER A CA 1
ATOM 2826 C C . SER A 1 345 ? -4.202 -18.843 -14.729 1.00 33.84 345 SER A C 1
ATOM 2828 O O . SER A 1 345 ? -3.454 -19.703 -15.177 1.00 33.84 345 SER A O 1
ATOM 2830 N N . CYS A 1 346 ? -4.760 -18.957 -13.519 1.00 32.03 346 CYS A N 1
ATOM 2831 C CA . CYS A 1 346 ? -4.600 -20.135 -12.657 1.00 32.03 346 CYS A CA 1
ATOM 2832 C C . CYS A 1 346 ? -5.622 -21.250 -12.970 1.00 32.03 346 CYS A C 1
ATOM 2834 O O . CYS A 1 346 ? -6.042 -21.952 -12.046 1.00 32.03 346 CYS A O 1
ATOM 2836 N N . THR A 1 347 ? -6.055 -21.365 -14.232 1.00 31.56 347 THR A N 1
ATOM 2837 C CA . THR A 1 347 ? -6.906 -22.464 -14.721 1.00 31.56 347 THR A CA 1
ATOM 2838 C C . THR A 1 347 ? -6.094 -23.540 -15.415 1.00 31.56 347 THR A C 1
ATOM 2840 O O . THR A 1 347 ? -5.103 -23.186 -16.094 1.00 31.56 347 THR A O 1
#

pLDDT: mean 74.94, std 18.25, range [22.95, 97.5]

Solvent-accessible surface area (backbone atoms only — not comparable to full-atom values): 19984 Å² total; per-residue (Å²): 132,87,78,78,83,56,102,77,70,76,73,46,22,49,50,93,65,58,49,81,27,36,40,61,34,32,41,42,44,58,34,91,66,85,42,93,96,48,49,62,36,72,45,80,49,75,46,36,35,56,66,32,55,76,42,28,42,32,72,68,42,42,62,72,42,54,88,58,51,44,93,58,89,83,59,80,68,48,20,54,33,46,47,44,55,29,54,17,63,78,78,56,67,69,54,48,52,63,71,59,59,87,80,80,60,89,66,50,64,60,54,44,61,65,46,50,60,56,55,51,49,47,51,38,47,39,52,55,47,25,51,51,30,30,22,47,45,28,43,54,57,19,69,78,47,67,53,43,60,31,48,56,70,48,45,54,91,81,43,59,64,75,42,45,25,16,44,52,53,41,49,43,60,59,46,46,74,54,74,60,60,99,72,84,65,66,96,54,56,81,84,71,58,79,88,80,75,83,87,82,85,74,64,69,64,56,73,42,86,89,39,68,24,39,62,13,37,69,46,45,29,37,37,22,30,33,23,29,34,79,43,81,54,98,92,39,73,25,36,38,58,51,39,75,37,46,40,21,41,64,45,45,54,62,33,37,20,44,44,68,37,59,89,34,84,66,61,50,77,44,81,42,89,50,61,98,88,50,91,65,67,33,32,40,36,34,43,44,52,51,74,80,69,52,65,90,68,36,39,69,66,57,39,43,51,52,38,66,43,39,54,60,59,78,66,78,41,72,55,45,55,41,87,90,77,64,45,67,63,84,63,69,69,78,74,36,82,88,59,63,58,83,70,69,72,85,111

Sequence (347 aa):
METSLTSTDLLKPGQWYDDETYYQILLVAPRQKITEGKYIEATIVTKKRGEFKKHLLDKKTQQNLRDYSPIDDDINHQSIACYLPSLGVVFPKVFIDALFIEKSSQNHSIEINNFYEPIRTLLHTRKISQLIAKTWHCYIKAKTSDLWYEFVHGKWNDIDSDILDGLIAREIFFFAQKSSPDNFVPNNLDTYYPLNNKSNQKTRFLILPSSKAWQGITLSLLMAGQAYYEIEQDGETYYHQICQPILSTGEIVHKYGIEVTFNKFEGDIKELKVDPGNSSIAYQATIPYPPIPSEINLSLENITKWSQAKDEDGDFPFYQKNEDDQSYLIGVEYFSPPYPYIPLSCT

Organism: NCBI:txid1628746

Mean predicted aligned error: 10.5 Å

Foldseek 3Di:
DDDDDDPPDQDAQPPPAPLQAKDKFKEKAADPDQDPLAGIAIDIDIDRLVVQQQAFADPVQLVVCVVRAGPDPPDPSGTPSRCPQPRADDDDPLVVCLLPPPPDDPVSVVVSVVVPVVLLVLLLLLQLVLLLLLLLLLVVVVVVDCNVVCSSNRVCVVDDLSSNLSVVLNSLLSCLVDFQRPDPDPPDCVLADDDPDDDDDRHYLDQHPPHLLRSSVSVLNLLSLRYWYWDDDPNDIHTYGSGHHHHTSCCSRQAENEGEDAPDLDKDKDWDDDDPVDPGIHIYIYHYNYDDDDCVQFNSVQSVCSSPPDCDDDPPHVFDADPPPRRTDDDCVNVDPPRDRPDRPPD

Radius of gyration: 20.71 Å; Cα contacts (8 Å, |Δi|>4): 556; chains: 1; bounding box: 53×59×55 Å